Protein AF-A0A956K0P8-F1 (afdb_monomer_lite)

Secondary structure (DSSP, 8-state):
--EEEESS-SEEESSEEEES-TT-EEESSEEEETTSEEEEEEEEETT--EEEEEEEE-SSEEEEEEEEEE---TTTTTS-TT---EEEEEEEEEEEEE-SSEEEEEEEEEEEEEETTSPP-S-EEEEEEEEEEEEE-SSSEEEEEEEEEEEEE--TTS-SSSS-SS-EES---TTS-EEEEEEEEEEEEE-

Radius of gyration: 18.17 Å; chains: 1; bounding box: 58×29×51 Å

Foldseek 3Di:
DQEDEDADDQEADHQEYEYQDLNHAYHHVHYHYNPADWKWKWKAKPLRKTKIWTWDGHPFKTKIKMKIWHDDDPVVCVPPVDQFTKIKIKIWMWTWDDDDFKIKIWIWMKIAIATHPDRDPWDWIKTKIKIKMWGHPDPKIKIKIKMKIKIKTPDPPPPPRNRDPDWDWDDDDNRHITITIDMMIMIIMMD

Sequence (191 aa):
GAVNVARRARLQLGVVNVSSDPDVVAIGVVSLVRGGRTEVEASVDSNQLGAVLLRHGGRRWHSVYGVGGRGPDAATDAAMTDVPAVWMYGVGMGPTWRGRATTVDVDAMAWQVNHGAGHDGDLSLLSQLRVSAAWDLGAVGVVAGVAGNVYVSTRPDAPRDVLFRTTGDLGDDPGRARVRVWPTVFVGVRR

pLDDT: mean 75.86, std 19.06, range [38.5, 98.31]

Structure (mmCIF, N/CA/C/O backbone):
data_AF-A0A956K0P8-F1
#
_entry.id   AF-A0A956K0P8-F1
#
loop_
_atom_site.group_PDB
_atom_site.id
_atom_site.type_symbol
_atom_site.label_atom_id
_atom_site.label_alt_id
_atom_site.label_comp_id
_atom_site.label_asym_id
_atom_site.label_entity_id
_atom_site.label_seq_id
_atom_site.pdbx_PDB_ins_code
_atom_site.Cartn_x
_atom_site.Cartn_y
_atom_site.Cartn_z
_atom_site.occupancy
_atom_site.B_iso_or_equiv
_atom_site.auth_seq_id
_atom_site.auth_comp_id
_atom_site.auth_asym_id
_atom_site.auth_atom_id
_atom_site.pdbx_PDB_model_num
ATOM 1 N N . GLY A 1 1 ? -21.115 6.141 -10.702 1.00 38.50 1 GLY A N 1
ATOM 2 C CA . GLY A 1 1 ? -21.208 7.532 -11.209 1.00 38.50 1 GLY A CA 1
ATOM 3 C C . GLY A 1 1 ? -19.904 8.260 -10.938 1.00 38.50 1 GLY A C 1
ATOM 4 O O . GLY A 1 1 ? -19.171 7.811 -10.069 1.00 38.50 1 GLY A O 1
ATOM 5 N N . ALA A 1 2 ? -19.582 9.341 -11.658 1.00 43.84 2 ALA A N 1
ATOM 6 C CA . ALA A 1 2 ? -18.323 10.078 -11.450 1.00 43.84 2 ALA A CA 1
ATOM 7 C C . ALA A 1 2 ? -18.200 10.643 -10.019 1.00 43.84 2 ALA A C 1
ATOM 9 O O . ALA A 1 2 ? -17.142 10.552 -9.407 1.00 43.84 2 ALA A O 1
ATOM 10 N N . VAL A 1 3 ? -19.310 11.118 -9.451 1.00 46.97 3 VAL A N 1
ATOM 11 C CA . VAL A 1 3 ? -19.419 11.512 -8.043 1.00 46.97 3 VAL A CA 1
ATOM 12 C C . VAL A 1 3 ? -20.643 10.824 -7.446 1.00 46.97 3 VAL A C 1
ATOM 14 O O . VAL A 1 3 ? -21.726 10.882 -8.030 1.00 46.97 3 VAL A O 1
ATOM 17 N N . ASN A 1 4 ? -20.476 10.147 -6.312 1.00 43.66 4 ASN A N 1
ATOM 18 C CA . ASN A 1 4 ? -21.561 9.506 -5.578 1.00 43.66 4 ASN A CA 1
ATOM 19 C C . ASN A 1 4 ? -21.603 10.051 -4.145 1.00 43.66 4 ASN A C 1
ATOM 21 O O . ASN A 1 4 ? -20.668 9.861 -3.369 1.00 43.66 4 ASN A O 1
ATOM 25 N N . VAL A 1 5 ? -22.680 10.764 -3.810 1.00 56.06 5 VAL A N 1
ATOM 26 C CA . VAL A 1 5 ? -22.900 11.371 -2.491 1.00 56.06 5 VAL A CA 1
ATOM 27 C C . VAL A 1 5 ? -24.101 10.680 -1.861 1.00 56.06 5 VAL A C 1
ATOM 29 O O . VAL A 1 5 ? -25.216 10.814 -2.361 1.00 56.06 5 VAL A O 1
ATOM 32 N N . ALA A 1 6 ? -23.906 9.964 -0.753 1.00 48.06 6 ALA A N 1
ATOM 33 C CA . ALA A 1 6 ? -25.024 9.374 -0.016 1.00 48.06 6 ALA A CA 1
ATOM 34 C C . ALA A 1 6 ? -24.863 9.539 1.497 1.00 48.06 6 ALA A C 1
ATOM 36 O O . ALA A 1 6 ? -23.775 9.398 2.046 1.00 48.06 6 ALA A O 1
ATOM 37 N N . ARG A 1 7 ? -25.981 9.821 2.180 1.00 38.72 7 ARG A N 1
ATOM 38 C CA . ARG A 1 7 ? -26.041 9.953 3.649 1.00 38.72 7 ARG A CA 1
ATOM 39 C C . ARG A 1 7 ? -26.208 8.612 4.377 1.00 38.72 7 ARG A C 1
ATOM 41 O O . ARG A 1 7 ? -25.841 8.524 5.543 1.00 38.72 7 ARG A O 1
ATOM 48 N N . ARG A 1 8 ? -26.779 7.601 3.707 1.00 43.16 8 ARG A N 1
ATOM 49 C CA . ARG A 1 8 ? -26.932 6.204 4.156 1.00 43.16 8 ARG A CA 1
ATOM 50 C C . ARG A 1 8 ? -26.904 5.303 2.922 1.00 43.16 8 ARG A C 1
ATOM 52 O O . ARG A 1 8 ? -27.819 5.373 2.105 1.00 43.16 8 ARG A O 1
ATOM 59 N N . ALA A 1 9 ? -25.860 4.501 2.759 1.00 57.97 9 ALA A N 1
ATOM 60 C CA . ALA A 1 9 ? -25.732 3.547 1.660 1.00 57.97 9 ALA A CA 1
ATOM 61 C C . ALA A 1 9 ? -24.916 2.343 2.130 1.00 57.97 9 ALA A C 1
ATOM 63 O O . ALA A 1 9 ? -23.987 2.498 2.913 1.00 57.97 9 ALA A O 1
ATOM 64 N N . ARG A 1 10 ? -25.252 1.143 1.644 1.00 56.38 10 ARG A N 1
ATOM 65 C CA . ARG A 1 10 ? -24.483 -0.079 1.944 1.00 56.38 10 ARG A CA 1
ATOM 66 C C . ARG A 1 10 ? -23.286 -0.261 1.002 1.00 56.38 10 ARG A C 1
ATOM 68 O O . ARG A 1 10 ? -22.283 -0.837 1.402 1.00 56.38 10 ARG A O 1
ATOM 75 N N . LEU A 1 11 ? -23.388 0.256 -0.224 1.00 55.78 11 LEU A N 1
ATOM 76 C CA . LEU A 1 11 ? -22.365 0.183 -1.266 1.00 55.78 11 LEU A CA 1
ATOM 77 C C . LEU A 1 11 ? -22.378 1.477 -2.091 1.00 55.78 11 LEU A C 1
ATOM 79 O O . LEU A 1 11 ? -23.442 1.918 -2.529 1.00 55.78 11 LEU A O 1
ATOM 83 N N . GLN A 1 12 ? -21.207 2.061 -2.324 1.00 62.06 12 GLN A N 1
ATOM 84 C CA . GLN A 1 12 ? -20.996 3.159 -3.265 1.00 62.06 12 GLN A CA 1
ATOM 85 C C . GLN A 1 12 ? -19.915 2.759 -4.268 1.00 62.06 12 GLN A C 1
ATOM 87 O O . GLN A 1 12 ? -18.832 2.335 -3.877 1.00 62.06 12 GLN A O 1
ATOM 92 N N . LEU A 1 13 ? -20.221 2.908 -5.557 1.00 52.94 13 LEU A N 1
ATOM 93 C CA . LEU A 1 13 ? -19.293 2.687 -6.664 1.00 52.94 13 LEU A CA 1
ATOM 94 C C . LEU A 1 13 ? -19.182 3.982 -7.486 1.00 52.94 13 LEU A C 1
ATOM 96 O O . LEU A 1 13 ? -20.185 4.475 -8.032 1.00 52.94 13 LEU A O 1
ATOM 100 N N . GLY A 1 14 ? -17.980 4.544 -7.587 1.00 49.34 14 GLY A N 1
ATOM 101 C CA . GLY A 1 14 ? -17.753 5.817 -8.274 1.00 49.34 14 GLY A CA 1
ATOM 102 C C . GLY A 1 14 ? -16.295 6.257 -8.289 1.00 49.34 14 GLY A C 1
ATOM 103 O O . GLY A 1 14 ? -15.463 5.647 -7.636 1.00 49.34 14 GLY A O 1
ATOM 104 N N . VAL A 1 15 ? -15.965 7.308 -9.047 1.00 51.62 15 VAL A N 1
ATOM 105 C CA . VAL A 1 15 ? -14.596 7.868 -9.049 1.00 51.62 15 VAL A CA 1
ATOM 106 C C . VAL A 1 15 ? -14.347 8.618 -7.741 1.00 51.62 15 VAL A C 1
ATOM 108 O O . VAL A 1 15 ? -13.323 8.405 -7.100 1.00 51.62 15 VAL A O 1
ATOM 111 N N . VAL A 1 16 ? -15.322 9.423 -7.310 1.00 52.44 16 VAL A N 1
ATOM 112 C CA . VAL A 1 16 ? -15.336 10.082 -6.002 1.00 52.44 16 VAL A CA 1
ATOM 113 C C . VAL A 1 16 ? -16.563 9.630 -5.214 1.00 52.44 16 VAL A C 1
ATOM 115 O O . VAL A 1 16 ? -17.696 9.816 -5.662 1.00 52.44 16 VAL A O 1
ATOM 118 N N . ASN A 1 17 ? -16.347 9.064 -4.031 1.00 52.88 17 ASN A N 1
ATOM 119 C CA . ASN A 1 17 ? -17.392 8.647 -3.104 1.00 52.88 17 ASN A CA 1
ATOM 120 C C . ASN A 1 17 ? -17.343 9.517 -1.844 1.00 52.88 17 ASN A C 1
ATOM 122 O O . ASN A 1 17 ? -16.285 9.678 -1.237 1.00 52.88 17 ASN A O 1
ATOM 126 N N . VAL A 1 18 ? -18.484 10.070 -1.431 1.00 59.34 18 VAL A N 1
ATOM 127 C CA . VAL A 1 18 ? -18.611 10.826 -0.178 1.00 59.34 18 VAL A CA 1
ATOM 128 C C . VAL A 1 18 ? -19.729 10.214 0.657 1.00 59.34 18 VAL A C 1
ATOM 130 O O . VAL A 1 18 ? -20.877 10.110 0.210 1.00 59.34 18 VAL A O 1
ATOM 133 N N . SER A 1 19 ? -19.397 9.828 1.888 1.00 54.28 19 SER A N 1
ATOM 134 C CA . SER A 1 19 ? -20.345 9.228 2.825 1.00 54.28 19 SER A CA 1
ATOM 135 C C . SER A 1 19 ? -20.152 9.745 4.248 1.00 54.28 19 SER A C 1
ATOM 137 O O . SER A 1 19 ? -19.037 9.976 4.714 1.00 54.28 19 SER A O 1
ATOM 139 N N . SER A 1 20 ? -21.262 9.911 4.963 1.00 58.31 20 SER A N 1
ATOM 140 C CA . SER A 1 20 ? -21.288 10.140 6.415 1.00 58.31 20 SER A CA 1
ATOM 141 C C . SER A 1 20 ? -21.509 8.856 7.221 1.00 58.31 20 SER A C 1
ATOM 143 O O . SER A 1 20 ? -21.604 8.919 8.443 1.00 58.31 20 SER A O 1
ATOM 145 N N . ASP A 1 21 ? -21.652 7.718 6.540 1.00 65.94 21 ASP A N 1
ATOM 146 C CA . ASP A 1 21 ? -21.873 6.402 7.135 1.00 65.94 21 ASP A CA 1
ATOM 147 C C . ASP A 1 21 ? -20.540 5.632 7.206 1.00 65.94 21 ASP A C 1
ATOM 149 O O . ASP A 1 21 ? -19.986 5.309 6.151 1.00 65.94 21 ASP A O 1
ATOM 153 N N . PRO A 1 22 ? -20.007 5.341 8.407 1.00 59.84 22 PRO A N 1
ATOM 154 C CA . PRO A 1 22 ? -18.732 4.648 8.571 1.00 59.84 22 PRO A CA 1
ATOM 155 C C . PRO A 1 22 ? -18.782 3.157 8.202 1.00 59.84 22 PRO A C 1
ATOM 157 O O . PRO A 1 22 ? -17.721 2.543 8.077 1.00 59.84 22 PRO A O 1
ATOM 160 N N . ASP A 1 23 ? -19.970 2.571 8.020 1.00 67.44 23 ASP A N 1
ATOM 161 C CA . ASP A 1 23 ? -20.148 1.168 7.622 1.00 67.44 23 ASP A CA 1
ATOM 162 C C . ASP A 1 23 ? -20.354 0.992 6.103 1.00 67.44 23 ASP A C 1
ATOM 164 O O . ASP A 1 23 ? -20.532 -0.135 5.631 1.00 67.44 23 ASP A O 1
ATOM 168 N N . VAL A 1 24 ? -20.301 2.076 5.314 1.00 62.28 24 VAL A N 1
ATOM 169 C CA . VAL A 1 24 ? -20.400 1.997 3.849 1.00 62.28 24 VAL A CA 1
ATOM 170 C C . VAL A 1 24 ? -19.191 1.277 3.246 1.00 62.28 24 VAL A C 1
ATOM 172 O O . VAL A 1 24 ? -18.042 1.519 3.621 1.00 62.28 24 VAL A O 1
ATOM 175 N N . VAL A 1 25 ? -19.438 0.449 2.231 1.00 64.50 25 VAL A N 1
ATOM 176 C CA . VAL A 1 25 ? -18.388 -0.011 1.317 1.00 64.50 25 VAL A CA 1
ATOM 177 C C . VAL A 1 25 ? -18.277 1.010 0.185 1.00 64.50 25 VAL A C 1
ATOM 179 O O . VAL A 1 25 ? -19.104 1.021 -0.726 1.00 64.50 25 VAL A O 1
ATOM 182 N N . ALA A 1 26 ? -17.300 1.913 0.269 1.00 57.88 26 ALA A N 1
ATOM 183 C CA . ALA A 1 26 ? -17.025 2.903 -0.771 1.00 57.88 26 ALA A CA 1
ATOM 184 C C . ALA A 1 26 ? -15.879 2.417 -1.669 1.00 57.88 26 ALA A C 1
ATOM 186 O O . ALA A 1 26 ? -14.737 2.308 -1.231 1.00 57.88 26 ALA A O 1
ATOM 187 N N . ILE A 1 27 ? -16.201 2.112 -2.924 1.00 56.16 27 ILE A N 1
ATOM 188 C CA . ILE A 1 27 ? -15.282 1.595 -3.939 1.00 56.16 27 ILE A CA 1
ATOM 189 C C . ILE A 1 27 ? -15.066 2.695 -4.977 1.00 56.16 27 ILE A C 1
ATOM 191 O O . ILE A 1 27 ? -15.968 3.009 -5.762 1.00 56.16 27 ILE A O 1
ATOM 195 N N . GLY A 1 28 ? -13.896 3.334 -4.943 1.00 45.19 28 GLY A N 1
ATOM 196 C CA . GLY A 1 28 ? -13.567 4.447 -5.830 1.00 45.19 28 GLY A CA 1
ATOM 197 C C . GLY A 1 28 ? -12.140 4.954 -5.706 1.00 45.19 28 GLY A C 1
ATOM 198 O O . GLY A 1 28 ? -11.420 4.553 -4.792 1.00 45.19 28 GLY A O 1
ATOM 199 N N . VAL A 1 29 ? -11.758 5.843 -6.630 1.00 53.81 29 VAL A N 1
ATOM 200 C CA . VAL A 1 29 ? -10.423 6.465 -6.673 1.00 53.81 29 VAL A CA 1
ATOM 201 C C . VAL A 1 29 ? -10.227 7.380 -5.474 1.00 53.81 29 VAL A C 1
ATOM 203 O O . VAL A 1 29 ? -9.155 7.372 -4.899 1.00 53.81 29 VAL A O 1
ATOM 206 N N . VAL A 1 30 ? -11.255 8.135 -5.074 1.00 56.94 30 VAL A N 1
ATOM 207 C CA . VAL A 1 30 ? -11.244 8.948 -3.853 1.00 56.94 30 VAL A CA 1
ATOM 208 C C . VAL A 1 30 ? -12.492 8.660 -3.032 1.00 56.94 30 VAL A C 1
ATOM 210 O O . VAL A 1 30 ? -13.602 8.910 -3.491 1.00 56.94 30 VAL A O 1
ATOM 213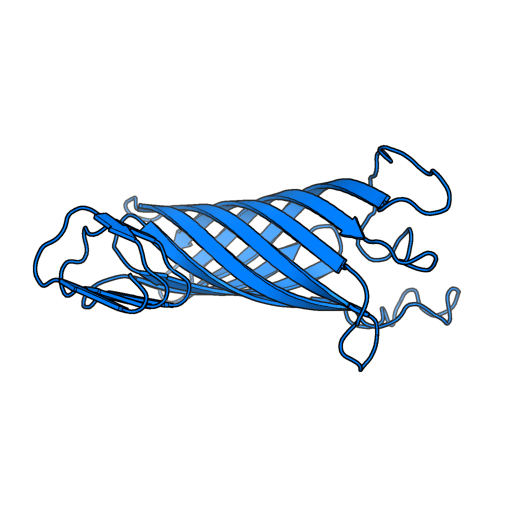 N N . SER A 1 31 ? -12.331 8.167 -1.805 1.00 55.22 31 SER A N 1
ATOM 214 C CA . SER 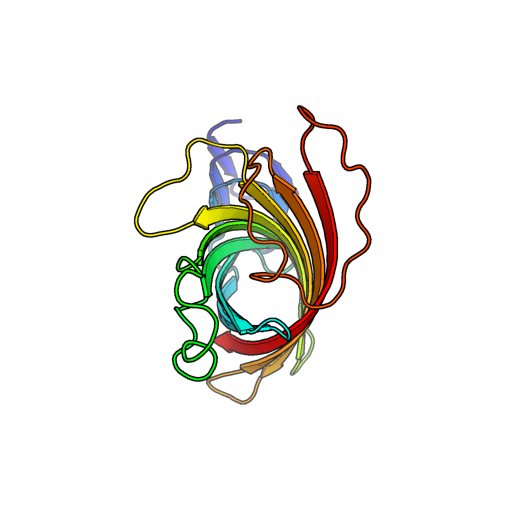A 1 31 ? -13.450 7.881 -0.896 1.00 55.22 31 SER A CA 1
ATOM 215 C C . SER A 1 31 ? -13.295 8.655 0.412 1.00 55.22 31 SER A C 1
ATOM 217 O O . SER A 1 31 ? -12.392 8.368 1.188 1.00 55.22 31 SER A O 1
ATOM 219 N N . LEU A 1 32 ? -14.176 9.627 0.663 1.00 58.50 32 LEU A N 1
ATOM 220 C CA . LEU A 1 32 ? -14.216 10.446 1.880 1.00 58.50 32 LEU A CA 1
ATOM 221 C C . LEU A 1 32 ? -15.344 9.951 2.791 1.00 58.50 32 LEU A C 1
ATOM 223 O O . LEU A 1 32 ? -16.524 10.200 2.523 1.00 58.50 32 LEU A O 1
ATOM 227 N N . VAL A 1 33 ? -14.984 9.257 3.873 1.00 60.59 33 VAL A N 1
ATOM 228 C CA . VAL A 1 33 ? -15.948 8.687 4.828 1.00 60.59 33 VAL A CA 1
ATOM 229 C C . VAL A 1 33 ? -15.804 9.361 6.194 1.00 60.59 33 VAL A C 1
ATOM 231 O O . VAL A 1 33 ? -14.803 9.198 6.893 1.00 60.59 33 VAL A O 1
ATOM 234 N N . ARG A 1 34 ? -16.812 10.144 6.594 1.00 57.53 34 ARG A N 1
ATOM 235 C CA . ARG A 1 34 ? -16.804 10.891 7.864 1.00 57.53 34 ARG A CA 1
ATOM 236 C C . ARG A 1 34 ? -17.022 9.933 9.045 1.00 57.53 34 ARG A C 1
ATOM 238 O O . ARG A 1 34 ? -17.982 9.173 9.039 1.00 57.53 34 ARG A O 1
ATOM 245 N N . GLY A 1 35 ? -16.149 9.980 10.057 1.00 63.81 35 GLY A N 1
ATOM 246 C CA . GLY A 1 35 ? -16.165 9.032 11.189 1.00 63.81 35 GLY A CA 1
ATOM 247 C C . GLY A 1 35 ? -15.544 7.663 10.875 1.00 63.81 35 GLY A C 1
ATOM 248 O O . GLY A 1 35 ? -15.718 6.716 11.642 1.00 63.81 35 GLY A O 1
ATOM 249 N N . GLY A 1 36 ? -14.859 7.560 9.735 1.00 72.06 36 GLY A N 1
ATOM 250 C CA . GLY A 1 36 ? -14.125 6.379 9.308 1.00 72.06 36 GLY A CA 1
ATOM 251 C C . GLY A 1 36 ? -12.696 6.299 9.859 1.00 72.06 36 GLY A C 1
ATOM 252 O O . GLY A 1 36 ? -12.347 6.929 10.856 1.00 72.06 36 GLY A O 1
ATOM 253 N N . ARG A 1 37 ? -11.868 5.500 9.190 1.00 83.94 37 ARG A N 1
ATOM 254 C CA . ARG A 1 37 ? -10.449 5.277 9.479 1.00 83.94 37 ARG A CA 1
ATOM 255 C C . ARG A 1 37 ? -9.590 6.191 8.606 1.00 83.94 37 ARG A C 1
ATOM 257 O O . ARG A 1 37 ? -9.844 6.316 7.409 1.00 83.94 37 ARG A O 1
ATOM 264 N N . THR A 1 38 ? -8.545 6.756 9.200 1.00 91.94 38 THR A N 1
ATOM 265 C CA . THR A 1 38 ? -7.408 7.350 8.489 1.00 91.94 38 THR A CA 1
ATOM 266 C C . THR A 1 38 ? -6.150 6.854 9.174 1.00 91.94 38 THR A C 1
ATOM 268 O O . THR A 1 38 ? -5.967 7.152 10.349 1.00 91.94 38 THR A O 1
ATOM 271 N N . GLU A 1 39 ? -5.326 6.089 8.468 1.00 93.00 39 GLU A N 1
ATOM 272 C CA . GLU A 1 39 ? -4.070 5.557 9.000 1.00 93.00 39 GLU A CA 1
ATOM 273 C C . GLU A 1 39 ? -2.946 5.737 7.978 1.00 93.00 39 GLU A C 1
ATOM 275 O O . GLU A 1 39 ? -3.165 5.604 6.773 1.00 93.00 39 GLU A O 1
ATOM 280 N N . VAL A 1 40 ? -1.743 6.031 8.460 1.00 96.38 40 VAL A N 1
ATOM 281 C CA . VAL A 1 40 ? -0.517 6.115 7.664 1.00 96.38 40 VAL A CA 1
ATOM 282 C C . VAL A 1 40 ? 0.404 4.971 8.063 1.00 96.38 40 VAL A C 1
ATOM 284 O O . VAL A 1 40 ? 0.700 4.808 9.241 1.00 96.38 40 VAL A O 1
ATOM 287 N N . GLU A 1 41 ? 0.874 4.193 7.093 1.00 97.12 41 GLU A N 1
ATOM 288 C CA . GLU A 1 41 ? 1.851 3.116 7.271 1.00 97.12 41 GLU A CA 1
ATOM 289 C C . GLU A 1 41 ? 3.139 3.454 6.524 1.00 97.12 41 GLU A C 1
ATOM 291 O O . GLU A 1 41 ? 3.089 3.883 5.377 1.00 97.12 41 GLU A O 1
ATOM 296 N N . ALA A 1 42 ? 4.288 3.220 7.149 1.00 97.19 42 ALA A N 1
ATOM 297 C CA . ALA A 1 42 ? 5.581 3.187 6.480 1.00 97.19 42 ALA A CA 1
ATOM 298 C C . ALA A 1 42 ? 6.167 1.782 6.632 1.00 97.19 42 ALA A C 1
ATOM 300 O O . ALA A 1 42 ? 6.286 1.285 7.753 1.00 97.19 42 ALA A O 1
ATOM 301 N N . SER A 1 43 ? 6.517 1.139 5.521 1.00 96.19 43 SER A N 1
ATOM 302 C CA . SER A 1 43 ? 6.971 -0.254 5.486 1.00 96.19 43 SER A CA 1
ATOM 303 C C . SER A 1 43 ? 8.167 -0.443 4.563 1.00 96.19 43 SER A C 1
ATOM 305 O O . SER A 1 43 ? 8.298 0.274 3.573 1.00 96.19 43 SER A O 1
ATOM 307 N N . VAL A 1 44 ? 8.982 -1.453 4.850 1.00 94.50 44 VAL A N 1
ATOM 308 C CA . VAL A 1 44 ? 10.025 -1.964 3.955 1.00 94.50 44 VAL A CA 1
ATOM 309 C C . VAL A 1 44 ? 9.833 -3.465 3.765 1.00 94.50 44 VAL A C 1
ATOM 311 O O . VAL A 1 44 ? 9.479 -4.173 4.714 1.00 94.50 44 VAL A O 1
ATOM 314 N N . ASP A 1 45 ? 10.029 -3.947 2.541 1.00 90.75 45 ASP A N 1
ATOM 315 C CA . ASP A 1 45 ? 9.900 -5.365 2.211 1.00 90.75 45 ASP A CA 1
ATOM 316 C C . ASP A 1 45 ? 11.248 -6.103 2.105 1.00 90.75 45 ASP A C 1
ATOM 318 O O . ASP A 1 45 ? 12.330 -5.518 2.192 1.00 90.75 45 ASP A O 1
ATOM 322 N N . SER A 1 46 ? 11.182 -7.422 1.917 1.00 88.50 46 SER A N 1
ATOM 323 C CA . SER A 1 46 ? 12.341 -8.307 1.748 1.00 88.50 46 SER A CA 1
ATOM 324 C C . SER A 1 46 ? 13.222 -7.984 0.538 1.00 88.50 46 SER A C 1
ATOM 326 O O . SER A 1 46 ? 14.362 -8.444 0.485 1.00 88.50 46 SER A O 1
ATOM 328 N N . ASN A 1 47 ? 12.718 -7.200 -0.415 1.00 82.81 47 ASN A N 1
ATOM 329 C CA . ASN A 1 47 ? 13.446 -6.733 -1.593 1.00 82.81 47 ASN A CA 1
ATOM 330 C C . ASN A 1 47 ? 13.937 -5.288 -1.412 1.00 82.81 47 ASN A C 1
ATOM 332 O O . ASN A 1 47 ? 14.355 -4.654 -2.379 1.00 82.81 47 ASN A O 1
ATOM 336 N N . GLN A 1 48 ? 13.917 -4.783 -0.171 1.00 85.12 48 GLN A N 1
ATOM 337 C CA . GLN A 1 48 ? 14.312 -3.425 0.206 1.00 85.12 48 GLN A CA 1
ATOM 338 C C . GLN A 1 48 ? 13.455 -2.337 -0.451 1.00 85.12 48 GLN A C 1
ATOM 340 O O . GLN A 1 48 ? 13.886 -1.192 -0.587 1.00 85.12 48 GLN A O 1
ATOM 345 N N . LEU A 1 49 ? 12.231 -2.675 -0.850 1.00 86.44 49 LEU A N 1
ATOM 346 C CA . LEU A 1 49 ? 11.289 -1.713 -1.386 1.00 86.44 49 LEU A CA 1
ATOM 347 C C . LEU A 1 49 ? 10.609 -0.990 -0.223 1.00 86.44 49 LEU A C 1
ATOM 349 O O . LEU A 1 49 ? 9.895 -1.601 0.576 1.00 86.44 49 LEU A O 1
ATOM 353 N N . GLY A 1 50 ? 10.852 0.314 -0.110 1.00 91.75 50 GLY A N 1
ATOM 354 C CA . GLY A 1 50 ? 10.187 1.171 0.864 1.00 91.75 50 GLY A CA 1
ATOM 355 C C . GLY A 1 50 ? 8.843 1.657 0.329 1.00 91.75 50 GLY A C 1
ATOM 356 O O . GLY A 1 50 ? 8.730 2.009 -0.845 1.00 91.75 50 GLY A O 1
ATOM 357 N N . ALA A 1 51 ? 7.824 1.719 1.181 1.00 94.56 51 ALA A N 1
ATOM 358 C CA . ALA A 1 51 ? 6.520 2.274 0.834 1.00 94.56 51 ALA A CA 1
ATOM 359 C C . ALA A 1 51 ? 5.912 3.055 2.001 1.00 94.56 51 ALA A C 1
ATOM 361 O O . ALA A 1 51 ? 6.021 2.652 3.158 1.00 94.56 51 ALA A O 1
ATOM 362 N N . VAL A 1 52 ? 5.228 4.146 1.669 1.00 97.00 52 VAL A N 1
ATOM 363 C CA . VAL A 1 52 ? 4.354 4.906 2.558 1.00 97.00 52 VAL A CA 1
ATOM 364 C C . VAL A 1 52 ? 2.935 4.799 2.023 1.00 97.00 52 VAL A C 1
ATOM 366 O O . VAL A 1 52 ? 2.673 5.154 0.873 1.00 97.00 52 VAL A O 1
ATOM 369 N N . LEU A 1 53 ? 2.022 4.306 2.854 1.00 96.94 53 LEU A N 1
ATOM 370 C CA . LEU A 1 53 ? 0.623 4.091 2.519 1.00 96.94 53 LEU A CA 1
ATOM 371 C C . LEU A 1 53 ? -0.277 4.966 3.381 1.00 96.94 53 LEU A C 1
ATOM 373 O O . LEU A 1 53 ? -0.141 4.999 4.598 1.00 96.94 53 LEU A O 1
ATOM 377 N N . LEU A 1 54 ? -1.252 5.607 2.754 1.00 96.31 54 LEU A N 1
ATOM 378 C CA . LEU A 1 54 ? -2.383 6.247 3.404 1.00 96.31 54 LEU A CA 1
ATOM 379 C C . LEU A 1 54 ? -3.617 5.368 3.201 1.00 96.31 54 LEU A C 1
ATOM 381 O O . LEU A 1 54 ? -4.076 5.197 2.073 1.00 96.31 54 LEU A O 1
ATOM 385 N N . ARG A 1 55 ? -4.182 4.846 4.288 1.00 94.44 55 ARG A N 1
ATOM 386 C CA . ARG A 1 55 ? -5.470 4.145 4.287 1.00 94.44 55 ARG A CA 1
ATOM 387 C C . ARG A 1 55 ? -6.556 5.087 4.760 1.00 94.44 55 ARG A C 1
ATOM 389 O O . ARG A 1 55 ? -6.469 5.623 5.862 1.00 94.44 55 ARG A O 1
ATOM 396 N N . HIS A 1 56 ? -7.586 5.273 3.946 1.00 90.31 56 HIS A N 1
ATOM 397 C CA . HIS A 1 56 ? -8.710 6.137 4.283 1.00 90.31 56 HIS A CA 1
ATOM 398 C C . HIS A 1 56 ? -10.038 5.523 3.835 1.00 90.31 56 HIS A C 1
ATOM 400 O O . HIS A 1 56 ? -10.165 5.069 2.698 1.00 90.31 56 HIS A O 1
ATOM 406 N N . GLY A 1 57 ? -11.036 5.491 4.718 1.00 87.31 57 GLY A N 1
ATOM 407 C CA . GLY A 1 57 ? -12.359 4.959 4.385 1.00 87.31 57 GLY A CA 1
ATOM 408 C C . GLY A 1 57 ? -13.181 4.541 5.598 1.00 87.31 57 GLY A C 1
ATOM 409 O O . GLY A 1 57 ? -13.008 5.077 6.687 1.00 87.31 57 GLY A O 1
ATOM 410 N N . GLY A 1 58 ? -14.109 3.608 5.405 1.00 79.62 58 GLY A N 1
ATOM 411 C CA . GLY A 1 58 ? -14.988 3.097 6.456 1.00 79.62 58 GLY A CA 1
ATOM 412 C C . GLY A 1 58 ? -14.287 2.165 7.454 1.00 79.62 58 GLY A C 1
ATOM 413 O O . GLY A 1 58 ? -13.089 1.900 7.383 1.00 79.62 58 GLY A O 1
ATOM 414 N N . ARG A 1 59 ? -15.054 1.631 8.409 1.00 85.81 59 ARG A N 1
ATOM 415 C CA . ARG A 1 59 ? -14.550 0.750 9.484 1.00 85.81 59 ARG A CA 1
ATOM 416 C C . ARG A 1 59 ? -14.210 -0.667 9.035 1.00 85.81 59 ARG A C 1
ATOM 418 O O . ARG A 1 59 ? -13.556 -1.377 9.789 1.00 85.81 59 ARG A O 1
ATOM 425 N N . ARG A 1 60 ? -14.729 -1.094 7.882 1.00 87.81 60 ARG A N 1
ATOM 426 C CA . ARG A 1 60 ? -14.577 -2.456 7.337 1.00 87.81 60 ARG A CA 1
ATOM 427 C C . ARG A 1 60 ? -13.928 -2.487 5.961 1.00 87.81 60 ARG A C 1
ATOM 429 O O . ARG A 1 60 ? -13.529 -3.559 5.535 1.00 87.81 60 ARG A O 1
ATOM 436 N N . TRP A 1 61 ? -13.875 -1.348 5.277 1.00 89.44 61 TRP A N 1
ATOM 437 C CA . TRP A 1 61 ? -13.353 -1.198 3.923 1.00 89.44 61 TRP A CA 1
ATOM 438 C C . TRP A 1 61 ? -12.702 0.169 3.778 1.00 89.44 61 TRP A C 1
ATOM 440 O O . TRP A 1 61 ? -13.265 1.171 4.225 1.00 89.44 61 TRP A O 1
ATOM 450 N N . HIS A 1 62 ? -11.557 0.218 3.112 1.00 91.88 62 HIS A N 1
ATOM 451 C CA . HIS A 1 62 ? -10.805 1.448 2.895 1.00 91.88 62 HIS A CA 1
ATOM 452 C C . HIS A 1 62 ? -10.213 1.503 1.489 1.00 91.88 62 HIS A C 1
ATOM 454 O O . HIS A 1 62 ? -9.981 0.479 0.846 1.00 91.88 62 HIS A O 1
ATOM 460 N N . SER A 1 63 ? -9.952 2.725 1.036 1.00 92.12 63 SER A N 1
ATOM 461 C CA . SER A 1 63 ? -9.054 3.003 -0.079 1.00 92.12 63 SER A CA 1
ATOM 462 C C . SER A 1 63 ? -7.632 3.146 0.459 1.00 92.12 63 SER A C 1
ATOM 464 O O . SER A 1 63 ? -7.424 3.612 1.583 1.00 92.12 63 SER A O 1
ATOM 466 N N . VAL A 1 64 ? -6.656 2.759 -0.349 1.00 94.50 64 VAL A N 1
ATOM 467 C CA . VAL A 1 64 ? -5.228 2.871 -0.059 1.00 94.50 64 VAL A CA 1
ATOM 468 C C . VAL A 1 64 ? -4.593 3.739 -1.134 1.00 94.50 64 VAL A C 1
ATOM 470 O O . VAL A 1 64 ? -4.842 3.542 -2.321 1.00 94.50 64 VAL A O 1
ATOM 473 N N . TYR A 1 65 ? -3.754 4.676 -0.723 1.00 94.88 65 TYR A N 1
ATOM 474 C CA . TYR A 1 65 ? -2.905 5.469 -1.605 1.00 94.88 65 TYR A CA 1
ATOM 475 C C . TYR A 1 65 ? -1.476 5.232 -1.183 1.00 94.88 65 TYR A C 1
ATOM 477 O O . TYR A 1 65 ? -1.185 5.247 0.010 1.00 94.88 65 TYR A O 1
ATOM 485 N N . GLY A 1 66 ? -0.593 5.003 -2.138 1.00 94.31 66 GLY A N 1
ATOM 486 C CA . GLY A 1 66 ? 0.776 4.645 -1.842 1.00 94.31 66 GLY A CA 1
ATOM 487 C C . GLY A 1 66 ? 1.762 5.448 -2.658 1.00 94.31 66 GLY A C 1
ATOM 488 O O . GLY A 1 66 ? 1.534 5.715 -3.836 1.00 94.31 66 GLY A O 1
ATOM 489 N N . VAL A 1 67 ? 2.887 5.765 -2.036 1.00 95.06 67 VAL A N 1
ATOM 490 C CA . VAL A 1 67 ? 4.130 6.107 -2.725 1.00 95.06 67 VAL A CA 1
ATOM 491 C C . VAL A 1 67 ? 5.228 5.209 -2.189 1.00 95.06 67 VAL A C 1
ATOM 493 O O . VAL A 1 67 ? 5.188 4.785 -1.036 1.00 95.06 67 VAL A O 1
ATOM 496 N N . GLY A 1 68 ? 6.210 4.892 -3.008 1.00 91.56 68 GLY A N 1
ATOM 497 C CA . GLY A 1 68 ? 7.318 4.066 -2.574 1.00 91.56 68 GLY A CA 1
ATOM 498 C C . GLY A 1 68 ? 8.430 4.047 -3.591 1.00 91.56 68 GLY A C 1
ATOM 499 O O . GLY A 1 68 ? 8.395 4.759 -4.592 1.00 91.56 68 GLY A O 1
ATOM 500 N N . GLY A 1 69 ? 9.431 3.233 -3.322 1.00 88.19 69 GLY A N 1
ATOM 501 C CA . GLY A 1 69 ? 10.598 3.155 -4.167 1.00 88.19 69 GLY A CA 1
ATOM 502 C C . GLY A 1 69 ? 11.777 2.519 -3.467 1.00 88.19 69 GLY A C 1
ATOM 503 O O . GLY A 1 69 ? 11.707 2.093 -2.312 1.00 88.19 69 GLY A O 1
ATOM 504 N N . ARG A 1 70 ? 12.875 2.481 -4.204 1.00 81.94 70 ARG A N 1
ATOM 505 C CA . ARG A 1 70 ? 14.177 2.038 -3.735 1.00 81.94 70 ARG A CA 1
ATOM 506 C C . ARG A 1 70 ? 15.199 3.074 -4.181 1.00 81.94 70 ARG A C 1
ATOM 508 O O . ARG A 1 70 ? 15.234 3.447 -5.355 1.00 81.94 70 ARG A O 1
ATOM 515 N N . GLY A 1 71 ? 16.001 3.554 -3.235 1.00 64.69 71 GLY A N 1
ATOM 516 C CA . GLY A 1 71 ? 17.150 4.398 -3.552 1.00 64.69 71 GLY A CA 1
ATOM 517 C C . GLY A 1 71 ? 18.265 3.595 -4.237 1.00 64.69 71 GLY A C 1
ATOM 518 O O . GLY A 1 71 ? 18.257 2.362 -4.163 1.00 64.69 71 GLY A O 1
ATOM 519 N N . PRO A 1 72 ? 19.226 4.269 -4.890 1.00 56.91 72 PRO A N 1
ATOM 520 C CA . PRO A 1 72 ? 20.468 3.627 -5.304 1.00 56.91 72 PRO A CA 1
ATOM 521 C C . PRO A 1 72 ? 21.174 3.066 -4.062 1.00 56.91 72 PRO A C 1
ATOM 523 O O . PRO A 1 72 ? 21.226 3.697 -3.004 1.00 56.91 72 PRO A O 1
ATOM 526 N N . ASP A 1 73 ? 21.629 1.827 -4.165 1.00 55.25 73 ASP A N 1
ATOM 527 C CA . ASP A 1 73 ? 22.086 1.031 -3.034 1.00 55.25 73 ASP A CA 1
ATOM 528 C C . ASP A 1 73 ? 23.572 1.310 -2.787 1.00 55.25 73 ASP A C 1
ATOM 530 O O . ASP A 1 73 ? 24.435 0.685 -3.397 1.00 55.25 73 ASP A O 1
ATOM 534 N N . ALA A 1 74 ? 23.886 2.257 -1.897 1.00 43.88 74 ALA A N 1
ATOM 535 C CA . ALA A 1 74 ? 25.258 2.740 -1.683 1.00 43.88 74 ALA A CA 1
ATOM 536 C C . ALA A 1 74 ? 26.275 1.647 -1.272 1.00 43.88 74 ALA A C 1
ATOM 538 O O . ALA A 1 74 ? 27.480 1.860 -1.382 1.00 43.88 74 ALA A O 1
ATOM 539 N N . ALA A 1 75 ? 25.815 0.483 -0.791 1.00 45.69 75 ALA A N 1
ATOM 540 C CA . ALA A 1 75 ? 26.669 -0.627 -0.357 1.00 45.69 75 ALA A CA 1
ATOM 541 C C . ALA A 1 75 ? 26.913 -1.698 -1.442 1.00 45.69 75 ALA A C 1
ATOM 543 O O . ALA A 1 75 ? 27.875 -2.459 -1.336 1.00 45.69 75 ALA A O 1
ATOM 544 N N . THR A 1 76 ? 26.079 -1.750 -2.485 1.00 45.62 76 THR A N 1
ATOM 545 C CA . THR A 1 76 ? 26.180 -2.730 -3.588 1.00 45.62 76 THR A CA 1
ATOM 546 C C . THR A 1 76 ? 26.720 -2.085 -4.880 1.00 45.62 76 THR A C 1
ATOM 548 O O . THR A 1 76 ? 27.041 -2.778 -5.845 1.00 45.62 76 THR A O 1
ATOM 551 N N . ASP A 1 77 ? 26.892 -0.757 -4.871 1.00 44.00 77 ASP A N 1
ATOM 552 C CA . ASP A 1 77 ? 27.261 0.089 -6.018 1.00 44.00 77 ASP A CA 1
ATOM 553 C C . ASP A 1 77 ? 28.736 0.009 -6.449 1.00 44.00 77 ASP A C 1
ATOM 555 O O . ASP A 1 77 ? 29.112 0.539 -7.491 1.00 44.00 77 ASP A O 1
ATOM 559 N N . ALA A 1 78 ? 29.603 -0.679 -5.698 1.00 42.50 78 ALA A N 1
ATOM 560 C CA . ALA A 1 78 ? 31.004 -0.837 -6.104 1.00 42.50 78 ALA A CA 1
ATOM 561 C C . ALA A 1 78 ? 31.188 -1.794 -7.305 1.00 42.50 78 ALA A C 1
ATOM 563 O O . ALA A 1 78 ? 32.282 -1.857 -7.862 1.00 42.50 78 ALA A O 1
ATOM 564 N N . ALA A 1 79 ? 30.143 -2.537 -7.704 1.00 46.53 79 ALA A N 1
ATOM 565 C CA . ALA A 1 79 ? 30.208 -3.516 -8.795 1.00 46.53 79 ALA A CA 1
ATOM 566 C C . ALA A 1 79 ? 29.110 -3.377 -9.874 1.00 46.53 79 ALA A C 1
ATOM 568 O O . ALA A 1 79 ? 29.197 -4.061 -10.892 1.00 46.53 79 ALA A O 1
ATOM 569 N N . MET A 1 80 ? 28.095 -2.517 -9.695 1.00 45.81 80 MET A N 1
ATOM 570 C CA . MET A 1 80 ? 26.979 -2.342 -10.644 1.00 45.81 80 MET A CA 1
ATOM 571 C C . MET A 1 80 ? 26.601 -0.861 -10.795 1.00 45.81 80 MET A C 1
ATOM 573 O O . MET A 1 80 ? 25.590 -0.414 -10.273 1.00 45.81 80 MET A O 1
ATOM 577 N N . THR A 1 81 ? 27.404 -0.107 -11.541 1.00 45.22 81 THR A N 1
ATOM 578 C CA . THR A 1 81 ? 27.328 1.355 -11.740 1.00 45.22 81 THR A CA 1
ATOM 579 C C . THR A 1 81 ? 26.093 1.898 -12.483 1.00 45.22 81 THR A C 1
ATOM 581 O O . THR A 1 81 ? 26.134 3.032 -12.948 1.00 45.22 81 THR A O 1
ATOM 584 N N . ASP A 1 82 ? 25.000 1.142 -12.623 1.00 53.25 82 ASP A N 1
ATOM 585 C CA . ASP A 1 82 ? 23.906 1.527 -13.533 1.00 53.25 82 ASP A CA 1
ATOM 586 C C . ASP A 1 82 ? 22.504 1.074 -13.082 1.00 53.25 82 ASP A C 1
ATOM 588 O O . ASP A 1 82 ? 21.618 0.840 -13.903 1.00 53.25 82 ASP A O 1
ATOM 592 N N . VAL A 1 83 ? 22.267 0.914 -11.773 1.00 54.88 83 VAL A N 1
ATOM 593 C CA . VAL A 1 83 ? 20.918 0.605 -11.266 1.00 54.88 83 VAL A CA 1
ATOM 594 C C . VAL A 1 83 ? 20.125 1.906 -11.076 1.00 54.88 83 VAL A C 1
ATOM 596 O O . VAL A 1 83 ? 20.377 2.632 -10.110 1.00 54.88 83 VAL A O 1
ATOM 599 N N . PRO A 1 84 ? 19.144 2.229 -11.944 1.00 62.84 84 PRO A N 1
ATOM 600 C CA . PRO A 1 84 ? 18.371 3.453 -11.798 1.00 62.84 84 PRO A CA 1
ATOM 601 C C . PRO A 1 84 ? 17.528 3.405 -10.519 1.00 62.84 84 PRO A C 1
ATOM 603 O O . PRO A 1 84 ? 16.960 2.369 -10.166 1.00 62.84 84 PRO A O 1
ATOM 606 N N . ALA A 1 85 ? 17.412 4.550 -9.842 1.00 73.12 85 ALA A N 1
ATOM 607 C CA . ALA A 1 85 ? 16.467 4.717 -8.743 1.00 73.12 85 ALA A CA 1
ATOM 608 C C . ALA A 1 85 ? 15.054 4.344 -9.214 1.00 73.12 85 ALA A C 1
ATOM 610 O O . ALA A 1 85 ? 14.639 4.742 -10.303 1.00 73.12 85 ALA A O 1
ATOM 611 N N . VAL A 1 86 ? 14.313 3.594 -8.400 1.00 81.31 86 VAL A N 1
ATOM 612 C CA . VAL A 1 86 ? 12.931 3.218 -8.714 1.00 81.31 86 VAL A CA 1
ATOM 613 C C . VAL A 1 86 ? 12.008 3.974 -7.786 1.00 81.31 86 VAL A C 1
ATOM 615 O O . VAL A 1 86 ? 12.194 3.949 -6.569 1.00 81.31 86 VAL A O 1
ATOM 618 N N . TRP A 1 87 ? 10.989 4.612 -8.348 1.00 86.56 87 TRP A N 1
ATOM 619 C CA . TRP A 1 87 ? 9.916 5.226 -7.580 1.00 86.56 87 TRP A CA 1
ATOM 620 C C . TRP A 1 87 ? 8.566 4.800 -8.137 1.00 86.56 87 TRP A C 1
ATOM 622 O O . TRP A 1 87 ? 8.396 4.549 -9.328 1.00 86.56 87 TRP A O 1
ATOM 632 N N . MET A 1 88 ? 7.583 4.691 -7.260 1.00 89.44 88 MET A N 1
ATOM 633 C CA . MET A 1 88 ? 6.257 4.221 -7.613 1.00 89.44 88 MET A CA 1
ATOM 634 C C . MET A 1 88 ? 5.194 4.968 -6.837 1.00 89.44 88 MET A C 1
ATOM 636 O O . MET A 1 88 ? 5.400 5.404 -5.704 1.00 89.44 88 MET A O 1
ATOM 640 N N . TYR A 1 89 ? 4.032 5.077 -7.457 1.00 91.31 89 TYR A N 1
ATOM 641 C CA . TYR A 1 89 ? 2.820 5.552 -6.818 1.00 91.31 89 TYR A CA 1
ATOM 642 C C . TYR A 1 89 ? 1.675 4.636 -7.204 1.00 91.31 89 TYR A C 1
ATOM 644 O O . TYR A 1 89 ? 1.657 4.058 -8.291 1.00 91.31 89 TYR A O 1
ATOM 652 N N . GLY A 1 90 ? 0.729 4.470 -6.296 1.00 91.44 90 GLY A N 1
ATOM 653 C CA . GLY A 1 90 ? -0.307 3.478 -6.471 1.00 91.44 90 GLY A CA 1
ATOM 654 C C . GLY A 1 90 ? -1.571 3.800 -5.716 1.00 91.44 90 GLY A C 1
ATOM 655 O O . GLY A 1 90 ? -1.601 4.614 -4.790 1.00 91.44 90 GLY A O 1
ATOM 656 N N . VAL A 1 91 ? -2.623 3.120 -6.137 1.00 93.31 91 VAL A N 1
ATOM 657 C CA . VAL A 1 91 ? -3.929 3.148 -5.497 1.00 93.31 91 VAL A CA 1
ATOM 658 C C . VAL A 1 91 ? -4.397 1.724 -5.281 1.00 93.31 91 VAL A C 1
ATOM 660 O O . VAL A 1 91 ? -4.044 0.807 -6.023 1.00 93.31 91 VAL A O 1
ATOM 663 N N . GLY A 1 92 ? -5.211 1.537 -4.262 1.00 92.62 92 GLY A N 1
ATOM 664 C CA . GLY A 1 92 ? -5.759 0.242 -3.945 1.00 92.62 92 GLY A CA 1
ATOM 665 C C . GLY A 1 92 ? -6.919 0.337 -2.990 1.00 92.62 92 GLY A C 1
ATOM 666 O O . GLY A 1 92 ? -7.427 1.416 -2.675 1.00 92.62 92 GLY A O 1
ATOM 667 N N . MET A 1 93 ? -7.356 -0.825 -2.544 1.00 94.06 93 MET A N 1
ATOM 668 C CA . MET A 1 93 ? -8.467 -0.947 -1.624 1.00 94.06 93 MET A CA 1
ATOM 669 C C . MET A 1 93 ? -8.452 -2.299 -0.935 1.00 94.06 93 MET A C 1
ATOM 671 O O . MET A 1 93 ? -7.904 -3.273 -1.458 1.00 94.06 93 MET A O 1
ATOM 675 N N . GLY A 1 94 ? -9.103 -2.361 0.218 1.00 93.50 94 GLY A N 1
ATOM 676 C CA . GLY A 1 94 ? -9.086 -3.569 1.014 1.00 93.50 94 GLY A CA 1
ATOM 677 C C . GLY A 1 94 ? -10.138 -3.604 2.108 1.00 93.50 94 GLY A C 1
ATOM 678 O O . GLY A 1 94 ? -10.550 -2.545 2.598 1.00 93.50 94 GLY A O 1
ATOM 679 N N . PRO A 1 95 ? -10.595 -4.802 2.507 1.00 95.12 95 PRO A N 1
ATOM 680 C CA . PRO A 1 95 ? -11.273 -4.978 3.775 1.00 95.12 95 PRO A CA 1
ATOM 681 C C . PRO A 1 95 ? -10.310 -4.866 4.964 1.00 95.12 95 PRO A C 1
ATOM 683 O O . PRO A 1 95 ? -9.110 -5.131 4.864 1.00 95.12 95 PRO A O 1
ATOM 686 N N . THR A 1 96 ? -10.882 -4.533 6.120 1.00 95.31 96 THR A N 1
ATOM 687 C CA . THR A 1 96 ? -10.191 -4.502 7.410 1.00 95.31 96 THR A CA 1
ATOM 688 C C . THR A 1 96 ? -10.996 -5.228 8.486 1.00 95.31 96 THR A C 1
ATOM 690 O O . THR A 1 96 ? -12.227 -5.128 8.551 1.00 95.31 96 THR A O 1
ATOM 693 N N . TRP A 1 97 ? -10.294 -5.944 9.361 1.00 95.69 97 TRP A N 1
ATOM 694 C CA . TRP A 1 97 ? -10.841 -6.600 10.544 1.00 95.69 97 TRP A CA 1
ATOM 695 C C . TRP A 1 97 ? -10.117 -6.088 11.785 1.00 95.69 97 TRP A C 1
ATOM 697 O O . TRP A 1 97 ? -8.932 -6.353 11.984 1.00 95.69 97 TRP A O 1
ATOM 707 N N . ARG A 1 98 ? -10.838 -5.361 12.643 1.00 92.19 98 ARG A N 1
ATOM 708 C CA . ARG A 1 98 ? -10.289 -4.771 13.869 1.00 92.19 98 ARG A CA 1
ATOM 709 C C . ARG A 1 98 ? -10.672 -5.602 15.092 1.00 92.19 98 ARG A C 1
ATOM 711 O O . ARG A 1 98 ? -11.850 -5.721 15.425 1.00 92.19 98 ARG A O 1
ATOM 718 N N . GLY A 1 99 ? -9.669 -6.175 15.746 1.00 89.75 99 GLY A N 1
ATOM 719 C CA . GLY A 1 99 ? -9.756 -6.778 17.072 1.00 89.75 99 GLY A CA 1
ATOM 720 C C . GLY A 1 99 ? -9.480 -5.758 18.180 1.00 89.75 99 GLY A C 1
ATOM 721 O O . GLY A 1 99 ? -9.524 -4.548 17.967 1.00 89.75 99 GLY A O 1
ATOM 722 N N . ARG A 1 100 ? -9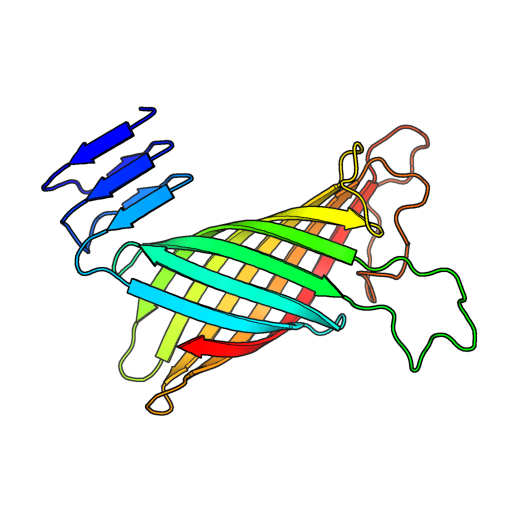.186 -6.248 19.390 1.00 87.62 100 ARG A N 1
ATOM 723 C CA . ARG A 1 100 ? -8.968 -5.386 20.567 1.00 87.62 100 ARG A CA 1
ATOM 724 C C . ARG A 1 100 ? -7.620 -4.655 20.551 1.00 87.62 100 ARG A C 1
ATOM 726 O O . ARG A 1 100 ? -7.557 -3.519 20.997 1.00 87.62 100 ARG A O 1
ATOM 733 N N . ALA A 1 101 ? -6.565 -5.318 20.082 1.00 89.31 101 ALA A N 1
ATOM 734 C CA . ALA A 1 101 ? -5.198 -4.779 20.024 1.00 89.31 101 ALA A CA 1
ATOM 735 C C . ALA A 1 101 ? -4.528 -5.011 18.659 1.00 89.31 101 ALA A C 1
ATOM 737 O O . ALA A 1 101 ? -3.344 -4.736 18.477 1.00 89.31 101 ALA A O 1
ATOM 738 N N . THR A 1 102 ? -5.282 -5.565 17.713 1.00 94.88 102 THR A N 1
ATOM 739 C CA . THR A 1 102 ? -4.797 -6.012 16.412 1.00 94.88 102 THR A CA 1
ATOM 740 C C . THR A 1 102 ? -5.764 -5.594 15.328 1.00 94.88 102 THR A C 1
ATOM 742 O O . THR A 1 102 ? -6.977 -5.686 15.498 1.00 94.88 102 THR A O 1
ATOM 745 N N . THR A 1 103 ? -5.222 -5.185 14.191 1.00 95.69 103 THR A N 1
ATOM 746 C CA . THR A 1 103 ? -5.976 -4.975 12.955 1.00 95.69 103 THR A CA 1
ATOM 747 C C . THR A 1 103 ? -5.376 -5.859 11.882 1.00 95.69 103 THR A C 1
ATOM 749 O O . THR A 1 103 ? -4.154 -5.943 11.782 1.00 95.69 103 THR A O 1
ATOM 752 N N . VAL A 1 104 ? -6.224 -6.513 11.101 1.00 97.31 104 VAL A N 1
ATOM 753 C CA . VAL A 1 104 ? -5.824 -7.271 9.919 1.00 97.31 104 VAL A CA 1
ATOM 754 C C . VAL A 1 104 ? -6.385 -6.568 8.696 1.00 97.31 104 VAL A C 1
ATOM 756 O O . VAL A 1 104 ? -7.576 -6.268 8.657 1.00 97.31 104 VAL A O 1
ATOM 759 N N . ASP A 1 105 ? -5.535 -6.323 7.709 1.00 97.81 105 ASP A N 1
ATOM 760 C CA . ASP A 1 105 ? -5.892 -5.696 6.440 1.00 97.81 105 ASP A CA 1
ATOM 761 C C . ASP A 1 105 ? -5.538 -6.641 5.286 1.00 97.81 105 ASP A C 1
ATOM 763 O O . ASP A 1 105 ? -4.516 -7.333 5.328 1.00 97.81 105 ASP A O 1
ATOM 767 N N . VAL A 1 106 ? -6.386 -6.664 4.258 1.00 98.06 106 VAL A N 1
ATOM 768 C CA . VAL A 1 106 ? -6.097 -7.327 2.980 1.00 98.06 106 VAL A CA 1
ATOM 769 C C . VAL A 1 106 ? -6.240 -6.284 1.886 1.00 98.06 106 VAL A C 1
ATOM 771 O O . VAL A 1 106 ? -7.347 -5.830 1.639 1.00 98.06 106 VAL A O 1
ATOM 774 N N . ASP A 1 107 ? -5.147 -5.911 1.228 1.00 97.19 107 ASP A N 1
ATOM 775 C CA . ASP A 1 107 ? -5.123 -4.796 0.279 1.00 97.19 107 ASP A CA 1
ATOM 776 C C . ASP A 1 107 ? -4.787 -5.285 -1.130 1.00 97.19 107 ASP A C 1
ATOM 778 O O . ASP A 1 107 ? -3.738 -5.891 -1.346 1.00 97.19 107 ASP A O 1
ATOM 782 N N . ALA A 1 108 ? -5.643 -4.978 -2.102 1.00 96.25 108 ALA A N 1
ATOM 783 C CA . ALA A 1 108 ? -5.317 -5.086 -3.519 1.00 96.25 108 ALA A CA 1
ATOM 784 C C . ALA A 1 108 ? -4.854 -3.714 -4.027 1.00 96.25 108 ALA A C 1
ATOM 786 O O . ALA A 1 108 ? -5.594 -2.735 -3.938 1.00 96.25 108 ALA A O 1
ATOM 787 N N . MET A 1 109 ? -3.634 -3.650 -4.549 1.00 95.00 109 MET A N 1
ATOM 788 C CA . MET A 1 109 ? -2.941 -2.438 -4.975 1.00 95.00 109 MET A CA 1
ATOM 789 C C . MET A 1 109 ? -2.542 -2.529 -6.446 1.00 95.00 109 MET A C 1
ATOM 791 O O . MET A 1 109 ? -2.103 -3.579 -6.914 1.00 95.00 109 MET A O 1
ATOM 795 N N . ALA A 1 110 ? -2.617 -1.402 -7.144 1.00 92.00 110 ALA A N 1
ATOM 796 C CA . ALA A 1 110 ? -2.018 -1.190 -8.453 1.00 92.00 110 ALA A CA 1
ATOM 797 C C . ALA A 1 110 ? -1.031 -0.021 -8.361 1.00 92.00 110 ALA A C 1
ATOM 799 O O . ALA A 1 110 ? -1.384 1.062 -7.892 1.00 92.00 110 ALA A O 1
ATOM 800 N N . TRP A 1 111 ? 0.199 -0.247 -8.806 1.00 90.19 111 TRP A N 1
ATOM 801 C CA . TRP A 1 111 ? 1.317 0.684 -8.727 1.00 90.19 111 TRP A CA 1
ATOM 802 C C . TRP A 1 111 ? 1.850 0.988 -10.121 1.00 90.19 111 TRP A C 1
ATOM 804 O O . TRP A 1 111 ? 2.228 0.070 -10.847 1.00 90.19 111 TRP A O 1
ATOM 814 N N . GLN A 1 112 ? 1.947 2.269 -10.464 1.00 89.31 112 GLN A N 1
ATOM 815 C CA . GLN A 1 112 ? 2.780 2.710 -11.576 1.00 89.31 112 GLN A CA 1
ATOM 816 C C . GLN A 1 112 ? 4.228 2.740 -11.093 1.00 89.31 112 GLN A C 1
ATOM 818 O O . GLN A 1 112 ? 4.540 3.443 -10.128 1.00 89.31 112 GLN A O 1
ATOM 823 N N . VAL A 1 113 ? 5.104 1.993 -11.761 1.00 86.56 113 VAL A N 1
ATOM 824 C CA . VAL A 1 113 ? 6.531 1.923 -11.434 1.00 86.56 113 VAL A CA 1
ATOM 825 C C . VAL A 1 113 ? 7.311 2.749 -12.447 1.00 86.56 113 VAL A C 1
ATOM 827 O O . VAL A 1 113 ? 7.171 2.558 -13.650 1.00 86.56 113 VAL A O 1
ATOM 830 N N . ASN A 1 114 ? 8.146 3.660 -11.969 1.00 84.56 114 ASN A N 1
ATOM 831 C CA . ASN A 1 114 ? 8.960 4.541 -12.794 1.00 84.56 114 ASN A CA 1
ATOM 832 C C . ASN A 1 114 ? 10.441 4.290 -12.501 1.00 84.56 114 ASN A C 1
ATOM 834 O O . ASN A 1 114 ? 10.831 4.082 -11.347 1.00 84.56 114 ASN A O 1
ATOM 838 N N . HIS A 1 115 ? 11.257 4.342 -13.550 1.00 78.69 115 HIS A N 1
ATOM 839 C CA . HIS A 1 115 ? 12.698 4.123 -13.479 1.00 78.69 115 HIS A CA 1
ATOM 840 C C . HIS A 1 115 ? 13.439 5.436 -13.751 1.00 78.69 115 HIS A C 1
ATOM 842 O O . HIS A 1 115 ? 13.164 6.135 -14.725 1.00 78.69 115 HIS A O 1
ATOM 848 N N . GLY A 1 116 ? 14.404 5.765 -12.895 1.00 71.56 116 GLY A N 1
ATOM 849 C CA . GLY A 1 116 ? 15.164 7.008 -12.968 1.00 71.56 116 GLY A CA 1
ATOM 850 C C . GLY A 1 116 ? 14.373 8.232 -12.494 1.00 71.56 116 GLY A C 1
ATOM 851 O O . GLY A 1 116 ? 13.367 8.128 -11.794 1.00 71.56 116 GLY A O 1
ATOM 852 N N . ALA A 1 117 ? 14.856 9.422 -12.858 1.00 65.00 117 ALA A N 1
ATOM 853 C CA . ALA A 1 117 ? 14.287 10.697 -12.405 1.00 65.00 117 ALA A CA 1
ATOM 854 C C . ALA A 1 117 ? 13.006 11.120 -13.156 1.00 65.00 117 ALA A C 1
ATOM 856 O O . ALA A 1 117 ? 12.343 12.071 -12.745 1.00 65.00 117 ALA A O 1
ATOM 857 N N . GLY A 1 118 ? 12.675 10.451 -14.265 1.00 63.09 118 GLY A N 1
ATOM 858 C CA . GLY A 1 118 ? 11.544 10.786 -15.131 1.00 63.09 118 GLY A CA 1
ATOM 859 C C . GLY A 1 118 ? 10.337 9.870 -14.937 1.00 63.09 118 GLY A C 1
ATOM 860 O O . GLY A 1 118 ? 10.443 8.783 -14.372 1.00 63.09 118 GLY A O 1
ATOM 861 N N . HIS A 1 119 ? 9.180 10.318 -15.428 1.00 65.00 119 HIS A N 1
ATOM 862 C CA . HIS A 1 119 ? 8.022 9.447 -15.617 1.00 65.00 119 HIS A CA 1
ATOM 863 C C . HIS A 1 119 ? 8.273 8.518 -16.806 1.00 65.00 119 HIS A C 1
ATOM 865 O O . HIS A 1 119 ? 8.730 8.974 -17.856 1.00 65.00 119 HIS A O 1
ATOM 871 N N . ASP A 1 120 ? 7.980 7.234 -16.632 1.00 63.41 120 ASP A N 1
ATOM 872 C CA . ASP A 1 120 ? 8.156 6.240 -17.686 1.00 63.41 120 ASP A CA 1
ATOM 873 C C . ASP A 1 120 ? 6.942 6.247 -18.627 1.00 63.41 120 ASP A C 1
ATOM 875 O O . ASP A 1 120 ? 5.800 6.183 -18.167 1.00 63.41 120 ASP A O 1
ATOM 879 N N . GLY A 1 121 ? 7.183 6.363 -19.936 1.00 61.34 121 GLY A N 1
ATOM 880 C CA . GLY A 1 121 ? 6.130 6.327 -20.960 1.00 61.34 121 GLY A CA 1
ATOM 881 C C . GLY A 1 121 ? 5.712 4.906 -21.347 1.00 61.34 121 GLY A C 1
ATOM 882 O O . GLY A 1 121 ? 4.675 4.725 -21.986 1.00 61.34 121 GLY A O 1
ATOM 883 N N . ASP A 1 122 ? 6.506 3.911 -20.951 1.00 70.12 122 ASP A N 1
ATOM 884 C CA . ASP A 1 122 ? 6.246 2.502 -21.213 1.00 70.12 122 ASP A CA 1
ATOM 885 C C . ASP A 1 122 ? 5.310 1.884 -20.165 1.00 70.12 122 ASP A C 1
ATOM 887 O O . ASP A 1 122 ? 5.177 2.360 -19.032 1.00 70.12 122 ASP A O 1
ATOM 891 N N . LEU A 1 123 ? 4.658 0.771 -20.526 1.00 69.75 123 LEU A N 1
ATOM 892 C CA . LEU A 1 123 ? 3.856 0.014 -19.570 1.00 69.75 123 LEU A CA 1
ATOM 893 C C . LEU A 1 123 ? 4.776 -0.530 -18.470 1.00 69.75 123 LEU A C 1
ATOM 895 O O . LEU A 1 123 ? 5.712 -1.285 -18.744 1.00 69.75 123 LEU A O 1
ATOM 899 N N . SER A 1 124 ? 4.482 -0.151 -17.229 1.00 82.12 124 SER A N 1
ATOM 900 C CA . SER A 1 124 ? 5.256 -0.513 -16.044 1.00 82.12 124 SER A CA 1
ATOM 901 C C . SER A 1 124 ? 4.326 -0.546 -14.829 1.00 82.12 124 SER A C 1
ATOM 903 O O . SER A 1 124 ? 4.183 0.424 -14.080 1.00 82.12 124 SER A O 1
ATOM 905 N N . LEU A 1 125 ? 3.616 -1.667 -14.685 1.00 85.00 125 LEU A N 1
ATOM 906 C CA . LEU A 1 125 ? 2.537 -1.835 -13.715 1.00 85.00 125 LEU A CA 1
ATOM 907 C C . LEU A 1 125 ? 2.865 -2.964 -12.740 1.00 85.00 125 LEU A C 1
ATOM 909 O O . LEU A 1 125 ? 3.041 -4.113 -13.145 1.00 85.00 125 LEU A O 1
ATOM 913 N N . LEU A 1 126 ? 2.868 -2.656 -11.446 1.00 89.12 126 LEU A N 1
ATOM 914 C CA . LEU A 1 126 ? 2.933 -3.639 -10.369 1.00 89.12 126 LEU A CA 1
ATOM 915 C C . LEU A 1 126 ? 1.550 -3.782 -9.724 1.00 89.12 126 LEU A C 1
ATOM 917 O O . LEU A 1 126 ? 1.056 -2.876 -9.059 1.00 89.12 126 LEU A O 1
ATOM 921 N N . SER A 1 127 ? 0.931 -4.944 -9.890 1.00 91.00 127 SER A N 1
ATOM 922 C CA . SER A 1 127 ? -0.238 -5.354 -9.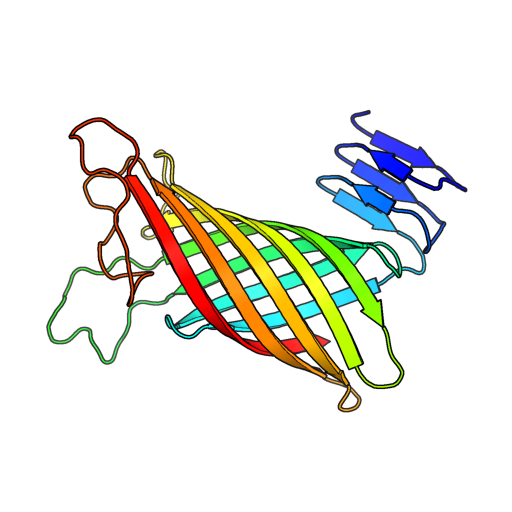114 1.00 91.00 127 SER A CA 1
ATOM 923 C C . SER A 1 127 ? 0.225 -6.104 -7.870 1.00 91.00 127 SER A C 1
ATOM 925 O O . SER A 1 127 ? 1.047 -7.012 -7.962 1.00 91.00 127 SER A O 1
ATOM 927 N N . GLN A 1 128 ? -0.289 -5.738 -6.703 1.00 95.06 128 GLN A N 1
ATOM 928 C CA . GLN A 1 128 ? 0.141 -6.304 -5.430 1.00 95.06 128 GLN A CA 1
ATOM 929 C C . GLN A 1 128 ? -1.073 -6.659 -4.571 1.00 95.06 128 GLN A C 1
ATOM 931 O O . GLN A 1 128 ? -1.948 -5.828 -4.355 1.00 95.06 128 GLN A O 1
ATOM 936 N N . LEU A 1 129 ? -1.109 -7.884 -4.050 1.00 97.62 129 LEU A N 1
ATOM 937 C CA . LEU A 1 129 ? -2.061 -8.311 -3.027 1.00 97.62 129 LEU A CA 1
ATOM 938 C C . LEU A 1 129 ? -1.314 -8.452 -1.703 1.00 97.62 129 LEU A C 1
ATOM 940 O O . LEU A 1 129 ? -0.431 -9.299 -1.597 1.00 97.62 129 LEU A O 1
ATOM 944 N N . ARG A 1 130 ? -1.655 -7.643 -0.701 1.00 97.38 130 ARG A N 1
ATOM 945 C CA . ARG A 1 130 ? -1.018 -7.638 0.622 1.00 97.38 130 ARG A CA 1
ATOM 946 C C . ARG A 1 130 ? -1.961 -8.206 1.668 1.00 97.38 130 ARG A C 1
ATOM 948 O O . ARG A 1 130 ? -3.154 -7.922 1.643 1.00 97.38 130 ARG A O 1
ATOM 955 N N . VAL A 1 131 ? -1.401 -8.917 2.636 1.00 98.31 131 VAL A N 1
ATOM 956 C CA . VAL A 1 131 ? -2.060 -9.257 3.898 1.00 98.31 131 VAL A CA 1
ATOM 957 C C . VAL A 1 131 ? -1.169 -8.764 5.028 1.00 98.31 131 VAL A C 1
ATOM 959 O O . VAL A 1 131 ? -0.009 -9.166 5.111 1.00 98.31 131 VAL A O 1
ATOM 962 N N . SER A 1 132 ? -1.693 -7.902 5.896 1.00 98.00 132 SER A N 1
ATOM 963 C CA . SER A 1 132 ? -0.949 -7.347 7.031 1.00 98.00 132 SER A CA 1
ATOM 964 C C . SER A 1 132 ? -1.698 -7.502 8.339 1.00 98.00 132 SER A C 1
ATOM 966 O O . SER A 1 132 ? -2.911 -7.324 8.399 1.00 98.00 132 SER A O 1
ATOM 968 N N . ALA A 1 133 ? -0.943 -7.767 9.399 1.00 97.81 133 ALA A N 1
ATOM 969 C CA . ALA A 1 133 ? -1.386 -7.643 10.774 1.00 97.81 133 ALA A CA 1
ATOM 970 C C . ALA A 1 133 ? -0.653 -6.474 11.428 1.00 97.81 133 ALA A C 1
ATOM 972 O O . ALA A 1 133 ? 0.549 -6.283 11.232 1.00 97.81 133 ALA A O 1
ATOM 973 N N . ALA A 1 134 ? -1.387 -5.695 12.210 1.00 97.00 134 ALA A N 1
ATOM 974 C CA . ALA A 1 134 ? -0.851 -4.529 12.871 1.00 97.00 134 ALA A CA 1
ATOM 975 C C . ALA A 1 134 ? -1.258 -4.488 14.343 1.00 97.00 134 ALA A C 1
ATOM 977 O O . ALA A 1 134 ? -2.453 -4.469 14.654 1.00 97.00 134 ALA A O 1
ATOM 978 N N . TRP A 1 135 ? -0.267 -4.447 15.230 1.00 97.19 135 TRP A N 1
ATOM 979 C CA . TRP A 1 135 ? -0.422 -4.455 16.685 1.00 97.19 135 TRP A CA 1
ATOM 980 C C . TRP A 1 135 ? -0.284 -3.044 17.239 1.00 97.19 135 TRP A C 1
ATOM 982 O O . TRP A 1 135 ? 0.723 -2.384 16.989 1.00 97.19 135 TRP A O 1
ATOM 992 N N . ASP A 1 136 ? -1.280 -2.587 17.992 1.00 92.69 136 ASP A N 1
ATOM 993 C CA . ASP A 1 136 ? -1.297 -1.235 18.552 1.00 92.69 136 ASP A CA 1
ATOM 994 C C . ASP A 1 136 ? -0.440 -1.169 19.825 1.00 92.69 136 ASP A C 1
ATOM 996 O O . ASP A 1 136 ? -0.764 -1.794 20.834 1.00 92.69 136 ASP A O 1
ATOM 1000 N N . LEU A 1 137 ? 0.648 -0.392 19.790 1.00 91.25 137 LEU A N 1
ATOM 1001 C CA . LEU A 1 137 ? 1.579 -0.201 20.912 1.00 91.25 137 LEU A CA 1
ATOM 1002 C C . LEU A 1 137 ? 1.434 1.201 21.529 1.00 91.25 137 LEU A C 1
ATOM 1004 O O . LEU A 1 137 ? 2.405 1.835 21.938 1.00 91.25 137 LEU A O 1
ATOM 1008 N N . GLY A 1 138 ? 0.200 1.709 21.579 1.00 87.88 138 GLY A N 1
ATOM 1009 C CA . GLY A 1 138 ? -0.112 3.063 22.035 1.00 87.88 138 GLY A CA 1
ATOM 1010 C C . GLY A 1 138 ? -0.223 4.038 20.866 1.00 87.88 138 GLY A C 1
ATOM 1011 O O . GLY A 1 138 ? -1.164 3.949 20.084 1.00 87.88 138 GLY A O 1
ATOM 1012 N N . ALA A 1 139 ? 0.708 4.989 20.758 1.00 86.81 139 ALA A N 1
ATOM 1013 C CA . ALA A 1 139 ? 0.657 6.046 19.739 1.00 86.81 139 ALA A CA 1
ATOM 1014 C C . ALA A 1 139 ? 1.075 5.588 18.328 1.00 86.81 139 ALA A C 1
ATOM 1016 O O . ALA A 1 139 ? 0.833 6.303 17.356 1.00 86.81 139 ALA A O 1
ATOM 1017 N N . VAL A 1 140 ? 1.732 4.431 18.232 1.00 91.44 140 VAL A N 1
ATOM 1018 C CA . VAL A 1 140 ? 2.227 3.826 16.992 1.00 91.44 140 VAL A CA 1
ATOM 1019 C C . VAL A 1 140 ? 1.909 2.334 17.041 1.00 91.44 140 VAL A C 1
ATOM 1021 O O . VAL A 1 140 ? 1.986 1.713 18.103 1.00 91.44 140 VAL A O 1
ATOM 1024 N N . GLY A 1 141 ? 1.541 1.758 15.903 1.00 94.25 141 GLY A N 1
ATOM 1025 C CA . GLY A 1 141 ? 1.409 0.317 15.736 1.00 94.25 141 GLY A CA 1
ATOM 1026 C C . GLY A 1 141 ? 2.575 -0.268 14.950 1.00 94.25 141 GLY A C 1
ATOM 1027 O O . GLY A 1 141 ? 3.112 0.385 14.059 1.00 94.25 141 GLY A O 1
ATOM 1028 N N . VAL A 1 142 ? 2.954 -1.504 15.254 1.00 97.44 142 VAL A N 1
ATOM 1029 C CA . VAL A 1 142 ? 3.899 -2.272 14.429 1.00 97.44 142 VAL A CA 1
ATOM 1030 C C . VAL A 1 142 ? 3.105 -3.070 13.414 1.00 97.44 142 VAL A C 1
ATOM 1032 O O . VAL A 1 142 ? 2.088 -3.661 13.768 1.00 97.44 142 VAL A O 1
ATOM 1035 N N . VAL A 1 143 ? 3.570 -3.092 12.169 1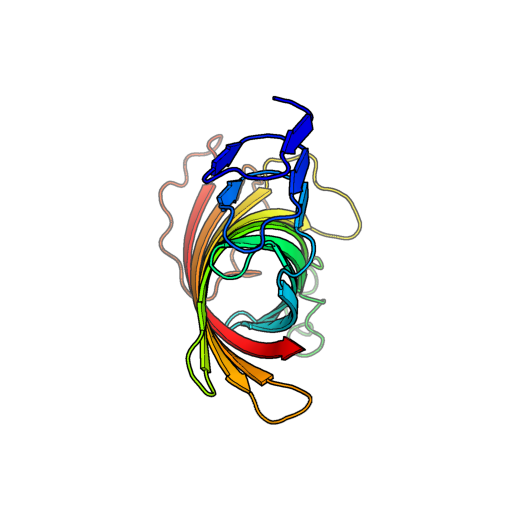.00 97.75 143 VAL A N 1
ATOM 1036 C CA . VAL A 1 143 ? 2.957 -3.832 11.066 1.00 97.75 143 VAL A CA 1
ATOM 1037 C C . VAL A 1 143 ? 3.905 -4.930 10.610 1.00 97.75 143 VAL A C 1
ATOM 1039 O O . VAL A 1 143 ? 5.102 -4.694 10.455 1.00 97.75 143 VAL A O 1
ATOM 1042 N N . ALA A 1 144 ? 3.363 -6.115 10.355 1.00 98.12 144 ALA A N 1
ATOM 1043 C CA . ALA A 1 144 ? 4.044 -7.167 9.614 1.00 98.12 144 ALA A CA 1
ATOM 1044 C C . ALA A 1 144 ? 3.073 -7.807 8.622 1.00 98.12 144 ALA A C 1
ATOM 1046 O O . ALA A 1 144 ? 1.871 -7.902 8.887 1.00 98.12 144 ALA A O 1
ATOM 1047 N N . GLY A 1 145 ? 3.582 -8.255 7.481 1.00 97.81 145 GLY A N 1
ATOM 1048 C CA . GLY A 1 145 ? 2.735 -8.830 6.451 1.00 97.81 145 GLY A CA 1
ATOM 1049 C C . GLY A 1 145 ? 3.479 -9.567 5.354 1.00 97.81 145 GLY A C 1
ATOM 1050 O O . GLY A 1 145 ? 4.708 -9.644 5.325 1.00 97.81 145 GLY A O 1
ATOM 1051 N N . VAL A 1 146 ? 2.680 -10.114 4.447 1.00 97.69 146 VAL A N 1
ATOM 1052 C CA . VAL A 1 146 ? 3.109 -10.791 3.224 1.00 97.69 146 VAL A CA 1
ATOM 1053 C C . VAL A 1 146 ? 2.423 -10.148 2.029 1.00 97.69 146 VAL A C 1
ATOM 1055 O O . VAL A 1 146 ? 1.302 -9.650 2.149 1.00 97.69 146 VAL A O 1
ATOM 1058 N N . ALA A 1 147 ? 3.067 -10.174 0.869 1.00 96.19 147 ALA A N 1
ATOM 1059 C CA . ALA A 1 147 ? 2.467 -9.721 -0.372 1.00 96.19 147 ALA A CA 1
ATOM 1060 C C . ALA A 1 147 ? 2.777 -10.663 -1.536 1.00 96.19 147 ALA A C 1
ATOM 1062 O O . ALA A 1 147 ? 3.871 -11.211 -1.631 1.00 96.19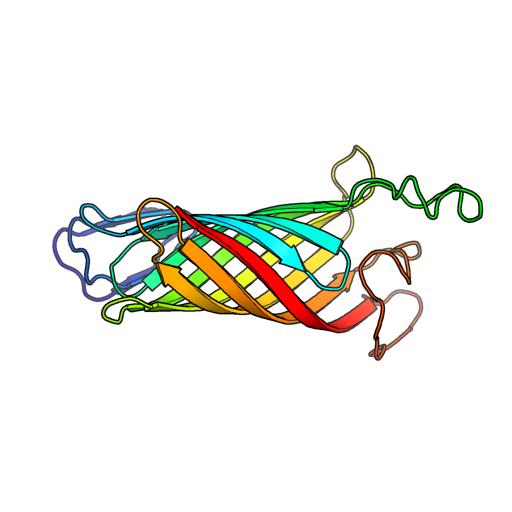 147 ALA A O 1
ATOM 1063 N N . GLY A 1 148 ? 1.804 -10.839 -2.426 1.00 92.94 148 GLY A N 1
ATOM 1064 C CA . GLY A 1 148 ? 1.993 -11.424 -3.748 1.00 92.94 148 GLY A CA 1
ATOM 1065 C C . GLY A 1 148 ? 2.063 -10.312 -4.786 1.00 92.94 148 GLY A C 1
ATOM 1066 O O . GLY A 1 148 ? 1.190 -9.445 -4.817 1.00 92.94 148 GLY A O 1
ATOM 1067 N N . ASN A 1 149 ? 3.094 -10.336 -5.622 1.00 90.88 149 ASN A N 1
ATOM 1068 C CA . ASN A 1 149 ? 3.388 -9.287 -6.590 1.00 90.88 149 ASN A CA 1
ATOM 1069 C C . ASN A 1 149 ? 3.286 -9.842 -8.006 1.00 90.88 149 ASN A C 1
ATOM 1071 O O . ASN A 1 149 ? 3.788 -10.931 -8.272 1.00 90.88 149 ASN A O 1
ATOM 1075 N N . VAL A 1 150 ? 2.667 -9.080 -8.904 1.00 88.31 150 VAL A N 1
ATOM 1076 C CA . VAL A 1 150 ? 2.617 -9.338 -10.343 1.00 88.31 150 VAL A CA 1
ATOM 1077 C C . VAL A 1 150 ? 3.048 -8.067 -11.055 1.00 88.31 150 VAL A C 1
ATOM 1079 O O . VAL A 1 150 ? 2.345 -7.060 -11.015 1.00 88.31 150 VAL A O 1
ATOM 1082 N N . TYR A 1 151 ? 4.201 -8.107 -11.705 1.00 85.31 151 TYR A N 1
ATOM 1083 C CA . TYR A 1 151 ? 4.737 -6.981 -12.455 1.00 85.31 151 TYR A CA 1
ATOM 1084 C C . TYR A 1 151 ? 4.660 -7.248 -13.944 1.00 85.31 151 TYR A C 1
ATOM 1086 O O . TYR A 1 151 ? 5.106 -8.297 -14.409 1.00 85.31 151 TYR A O 1
ATOM 1094 N N . VAL A 1 152 ? 4.102 -6.289 -14.674 1.00 82.81 152 VAL A N 1
ATOM 1095 C CA . VAL A 1 152 ? 3.959 -6.329 -16.124 1.00 82.81 152 VAL A CA 1
ATOM 1096 C C . VAL A 1 152 ? 4.704 -5.143 -16.710 1.00 82.81 152 VAL A C 1
ATOM 1098 O O . VAL A 1 152 ? 4.417 -3.998 -16.353 1.00 82.81 152 VAL A O 1
ATOM 1101 N N . SER A 1 153 ? 5.642 -5.410 -17.618 1.00 77.44 153 SER A N 1
ATOM 1102 C CA . SER A 1 153 ? 6.375 -4.348 -18.301 1.00 77.44 153 SER A CA 1
ATOM 1103 C C . SER A 1 153 ? 6.692 -4.663 -19.754 1.00 77.44 153 SER A C 1
ATOM 1105 O O . SER A 1 153 ? 6.990 -5.802 -20.101 1.00 77.44 153 SER A O 1
ATOM 1107 N N . THR A 1 154 ? 6.647 -3.646 -20.610 1.00 71.69 154 THR A N 1
ATOM 1108 C CA . THR A 1 154 ? 7.077 -3.737 -22.015 1.00 71.69 154 THR A CA 1
ATOM 1109 C C . THR A 1 154 ? 8.525 -3.293 -22.227 1.00 71.69 154 THR A C 1
ATOM 1111 O O . THR A 1 154 ? 9.003 -3.337 -23.359 1.00 71.69 154 THR A O 1
ATOM 1114 N N . ARG A 1 155 ? 9.242 -2.887 -21.167 1.00 66.69 155 ARG A N 1
ATOM 1115 C CA . ARG A 1 155 ? 10.620 -2.400 -21.287 1.00 66.69 155 ARG A CA 1
ATOM 1116 C C . ARG A 1 155 ? 11.623 -3.536 -21.515 1.00 66.69 155 ARG A C 1
ATOM 1118 O O . ARG A 1 155 ? 11.678 -4.476 -20.713 1.00 66.69 155 ARG A O 1
ATOM 1125 N N . PRO A 1 156 ? 12.475 -3.438 -22.551 1.00 57.41 156 PRO A N 1
ATOM 1126 C CA . PRO A 1 156 ? 13.539 -4.410 -22.791 1.00 57.41 156 PRO A CA 1
ATOM 1127 C C . PRO A 1 156 ? 14.638 -4.353 -21.715 1.00 57.41 156 PRO A C 1
ATOM 1129 O O . PRO A 1 156 ? 15.224 -5.386 -21.391 1.00 57.41 156 PRO A O 1
ATOM 1132 N N . ASP A 1 157 ? 14.855 -3.178 -21.120 1.00 57.56 157 ASP A N 1
ATOM 1133 C CA . ASP A 1 157 ? 15.849 -2.853 -20.088 1.00 57.56 157 ASP A CA 1
ATOM 1134 C C . ASP A 1 157 ? 15.288 -2.880 -18.656 1.00 57.56 157 ASP A C 1
ATOM 1136 O O . ASP A 1 157 ? 16.021 -2.572 -17.718 1.00 57.56 157 ASP A O 1
ATOM 1140 N N . ALA A 1 158 ? 14.016 -3.267 -18.465 1.00 55.88 158 ALA A N 1
ATOM 1141 C CA . ALA A 1 158 ? 13.413 -3.387 -17.139 1.00 55.88 158 ALA A CA 1
ATOM 1142 C C . ALA A 1 158 ? 14.315 -4.273 -16.263 1.00 55.88 158 ALA A C 1
ATOM 1144 O O . ALA A 1 158 ? 14.448 -5.475 -16.560 1.00 55.88 158 ALA A O 1
ATOM 1145 N N . PRO A 1 159 ? 14.952 -3.712 -15.218 1.00 53.41 159 PRO A N 1
ATOM 1146 C CA . PRO A 1 159 ? 16.067 -4.387 -14.592 1.00 53.41 159 PRO A CA 1
ATOM 1147 C C . PRO A 1 159 ? 15.642 -5.763 -14.082 1.00 53.41 159 PRO A C 1
ATOM 1149 O O . PRO A 1 159 ? 14.592 -5.924 -13.448 1.00 53.41 159 PRO A O 1
ATOM 1152 N N . ARG A 1 160 ? 16.432 -6.788 -14.412 1.00 52.22 160 ARG A N 1
ATOM 1153 C CA . ARG A 1 160 ? 16.154 -8.178 -14.020 1.00 52.22 160 ARG A CA 1
ATOM 1154 C C . ARG A 1 160 ? 16.167 -8.353 -12.496 1.00 52.22 160 ARG A C 1
ATOM 1156 O O . ARG A 1 160 ? 15.393 -9.153 -11.984 1.00 52.22 160 ARG A O 1
ATOM 1163 N N . ASP A 1 161 ? 16.893 -7.477 -11.799 1.00 50.28 161 ASP A N 1
ATOM 1164 C CA . ASP A 1 161 ? 17.313 -7.703 -10.413 1.00 50.28 161 ASP A CA 1
ATOM 1165 C C . ASP A 1 161 ? 16.822 -6.622 -9.427 1.00 50.28 161 ASP A C 1
ATOM 1167 O O . ASP A 1 161 ? 17.001 -6.749 -8.219 1.00 50.28 161 ASP A O 1
ATOM 1171 N N . VAL A 1 162 ? 16.187 -5.541 -9.906 1.00 50.78 162 VAL A N 1
ATOM 1172 C CA . VAL A 1 162 ? 15.971 -4.325 -9.082 1.00 50.78 162 VAL A CA 1
ATOM 1173 C C . VAL A 1 162 ? 14.733 -4.399 -8.187 1.00 50.78 162 VAL A C 1
ATOM 1175 O O . VAL A 1 162 ? 14.666 -3.694 -7.184 1.00 50.78 162 VAL A O 1
ATOM 1178 N N . LEU A 1 163 ? 13.786 -5.292 -8.487 1.00 51.66 163 LEU A N 1
ATOM 1179 C CA . LEU A 1 163 ? 12.637 -5.584 -7.615 1.00 51.66 163 LEU A CA 1
ATOM 1180 C C . LEU A 1 163 ? 12.560 -7.059 -7.199 1.00 51.66 163 LEU A C 1
ATOM 1182 O O . LEU A 1 163 ? 11.615 -7.437 -6.509 1.00 51.66 163 LEU A O 1
ATOM 1186 N N . PHE A 1 164 ? 13.500 -7.908 -7.628 1.00 54.72 164 PHE A N 1
ATOM 1187 C CA . PHE A 1 164 ? 13.288 -9.355 -7.682 1.00 54.72 164 PHE A CA 1
ATOM 1188 C C . PHE A 1 164 ? 14.530 -10.110 -7.200 1.00 54.72 164 PHE A C 1
ATOM 1190 O O . PHE A 1 164 ? 15.549 -10.134 -7.880 1.00 54.72 164 PHE A O 1
ATOM 1197 N N . ARG A 1 165 ? 14.447 -10.775 -6.043 1.00 49.72 165 ARG A N 1
ATOM 1198 C CA . ARG A 1 165 ? 15.436 -11.797 -5.639 1.00 49.72 165 ARG A CA 1
ATOM 1199 C C . ARG A 1 165 ? 14.966 -13.228 -5.912 1.00 49.72 165 ARG A C 1
ATOM 1201 O O . ARG A 1 165 ? 15.701 -14.174 -5.646 1.00 49.72 165 ARG A O 1
ATOM 1208 N N . THR A 1 166 ? 13.740 -13.420 -6.397 1.00 45.34 166 THR A N 1
ATOM 1209 C CA . THR A 1 166 ? 13.150 -14.752 -6.594 1.00 45.34 166 THR A CA 1
ATOM 1210 C C . THR A 1 166 ? 12.084 -14.665 -7.683 1.00 45.34 166 THR A C 1
ATOM 1212 O O . THR A 1 166 ? 11.037 -14.072 -7.451 1.00 45.34 166 THR A O 1
ATOM 1215 N N . THR A 1 167 ? 12.333 -15.199 -8.878 1.00 52.41 167 THR A N 1
ATOM 1216 C CA . THR A 1 167 ? 11.399 -15.100 -10.015 1.00 52.41 167 THR A CA 1
ATOM 1217 C C . THR A 1 167 ? 11.188 -16.436 -10.713 1.00 52.41 167 THR A C 1
ATOM 1219 O O . THR A 1 167 ? 12.111 -17.235 -10.855 1.00 52.41 167 THR A O 1
ATOM 1222 N N . GLY A 1 168 ? 9.956 -16.639 -11.187 1.00 49.22 168 GLY A N 1
ATOM 1223 C CA . GLY A 1 168 ? 9.659 -17.425 -12.381 1.00 49.22 168 GLY A CA 1
ATOM 1224 C C . GLY A 1 168 ? 9.202 -16.469 -13.485 1.00 49.22 168 GLY A C 1
ATOM 1225 O O . GLY A 1 168 ? 8.321 -15.640 -13.243 1.00 49.22 168 GLY A O 1
ATOM 1226 N N . ASP A 1 169 ? 9.819 -16.547 -14.663 1.00 56.47 169 ASP A N 1
ATOM 1227 C CA . ASP A 1 169 ? 9.426 -15.760 -15.836 1.00 56.47 169 ASP A CA 1
ATOM 1228 C C . ASP A 1 169 ? 8.325 -16.501 -16.605 1.00 56.47 169 ASP A C 1
ATOM 1230 O O . ASP A 1 169 ? 8.486 -17.657 -17.001 1.00 56.47 169 ASP A O 1
ATOM 1234 N N . LEU A 1 170 ? 7.194 -15.831 -16.827 1.00 53.81 170 LEU A N 1
ATOM 1235 C CA . LEU A 1 170 ? 6.105 -16.347 -17.655 1.00 53.81 170 LEU A CA 1
ATOM 1236 C C . LEU A 1 170 ? 6.157 -15.656 -19.023 1.00 53.81 170 LEU A C 1
ATOM 1238 O O . LEU A 1 170 ? 5.404 -14.724 -19.290 1.00 53.81 170 LEU A O 1
ATOM 1242 N N . GLY A 1 171 ? 7.068 -16.132 -19.878 1.00 54.09 171 GLY A N 1
ATOM 1243 C CA . GLY A 1 171 ? 7.193 -15.733 -21.285 1.00 54.09 171 GLY A CA 1
ATOM 1244 C C . GLY A 1 171 ? 8.232 -14.636 -21.543 1.00 54.09 171 GLY A C 1
ATOM 1245 O O . GLY A 1 171 ? 8.149 -13.542 -20.991 1.00 54.09 171 GLY A O 1
ATOM 1246 N N . ASP A 1 172 ? 9.192 -14.932 -22.423 1.00 53.12 172 ASP A N 1
ATOM 1247 C CA . ASP A 1 172 ? 10.236 -14.006 -22.896 1.00 53.12 172 ASP A CA 1
ATOM 1248 C C . ASP A 1 172 ? 10.215 -13.971 -24.437 1.00 53.12 172 ASP A C 1
ATOM 1250 O O . ASP A 1 172 ? 11.196 -14.270 -25.112 1.00 53.12 172 ASP A O 1
ATOM 1254 N N . ASP A 1 173 ? 9.042 -13.672 -25.008 1.00 54.59 173 ASP A N 1
ATOM 1255 C CA . ASP A 1 173 ? 8.908 -13.447 -26.450 1.00 54.59 173 ASP A CA 1
ATOM 1256 C C . ASP A 1 173 ? 9.331 -12.002 -26.780 1.00 54.59 173 ASP A C 1
ATOM 1258 O O . ASP A 1 173 ? 8.738 -11.054 -26.246 1.00 54.59 173 ASP A O 1
ATOM 1262 N N . PRO A 1 174 ? 10.301 -11.784 -27.685 1.00 48.28 174 PRO A N 1
ATOM 1263 C CA . PRO A 1 174 ? 10.683 -10.443 -28.110 1.00 48.28 174 PRO A CA 1
ATOM 1264 C C . PRO A 1 174 ? 9.483 -9.721 -28.750 1.00 48.28 174 PRO A C 1
ATOM 1266 O O . PRO A 1 174 ? 8.924 -10.177 -29.746 1.00 48.28 174 PRO A O 1
ATOM 1269 N N . GLY A 1 175 ? 9.071 -8.595 -28.154 1.00 54.19 175 GLY A N 1
ATOM 1270 C CA . GLY A 1 175 ? 7.915 -7.791 -28.581 1.00 54.19 175 GLY A CA 1
ATOM 1271 C C . GLY A 1 175 ? 6.627 -7.991 -27.767 1.00 54.19 175 GLY A C 1
ATOM 1272 O O . GLY A 1 175 ? 5.628 -7.335 -28.060 1.00 54.19 175 GLY A O 1
ATOM 1273 N N . ARG A 1 176 ? 6.622 -8.857 -26.743 1.00 61.62 176 ARG A N 1
ATOM 1274 C CA . ARG A 1 176 ? 5.499 -9.021 -25.801 1.00 61.62 176 ARG A CA 1
ATOM 1275 C C . ARG A 1 176 ? 5.822 -8.443 -24.422 1.00 61.62 176 ARG A C 1
ATOM 1277 O O . ARG A 1 176 ? 6.980 -8.298 -24.045 1.00 61.62 176 ARG A O 1
ATOM 1284 N N . ALA A 1 177 ? 4.775 -8.099 -23.672 1.00 66.12 177 ALA A N 1
ATOM 1285 C CA . ALA A 1 177 ? 4.902 -7.660 -22.287 1.00 66.12 177 ALA A CA 1
ATOM 1286 C C . ALA A 1 177 ? 5.488 -8.788 -21.421 1.00 66.12 177 ALA A C 1
ATOM 1288 O O . ALA A 1 177 ? 4.993 -9.914 -21.445 1.00 66.12 177 ALA A O 1
ATOM 1289 N N . ARG A 1 178 ? 6.519 -8.467 -20.641 1.00 73.88 178 ARG A N 1
ATOM 1290 C CA . ARG A 1 178 ? 7.142 -9.360 -19.666 1.00 73.88 178 ARG A CA 1
ATOM 1291 C C . ARG A 1 178 ? 6.307 -9.384 -18.392 1.00 73.88 178 ARG A C 1
ATOM 1293 O O . ARG A 1 178 ? 5.966 -8.324 -17.867 1.00 73.88 178 ARG A O 1
ATOM 1300 N N . VAL A 1 179 ? 6.025 -10.582 -17.879 1.00 76.69 179 VAL A N 1
ATOM 1301 C CA . VAL A 1 179 ? 5.264 -10.791 -16.639 1.00 76.69 179 VAL A CA 1
ATOM 1302 C C . VAL A 1 179 ? 6.132 -11.501 -15.607 1.00 76.69 179 VAL A C 1
ATOM 1304 O O . VAL A 1 179 ? 6.680 -12.568 -15.877 1.00 76.69 179 VAL A O 1
ATOM 1307 N N . ARG A 1 180 ? 6.226 -10.926 -14.406 1.00 79.06 180 ARG A N 1
ATOM 1308 C CA . ARG A 1 180 ? 6.967 -11.490 -13.269 1.00 79.06 180 ARG A CA 1
ATOM 1309 C C . ARG A 1 180 ? 6.068 -11.631 -12.056 1.00 79.06 180 ARG A C 1
ATOM 1311 O O . ARG A 1 180 ? 5.285 -10.729 -11.769 1.00 79.06 180 ARG A O 1
ATOM 1318 N N . VAL A 1 181 ? 6.224 -12.734 -11.326 1.00 83.38 181 VAL A N 1
ATOM 1319 C CA . VAL A 1 181 ? 5.447 -13.028 -10.115 1.00 83.38 181 VAL A CA 1
ATOM 1320 C C . VAL A 1 181 ? 6.372 -13.448 -8.980 1.00 83.38 181 VAL A C 1
ATOM 1322 O O . VAL A 1 181 ? 7.237 -14.298 -9.181 1.00 83.38 181 VAL A O 1
ATOM 1325 N N . TRP A 1 182 ? 6.203 -12.857 -7.795 1.00 86.44 182 TRP A N 1
ATOM 1326 C CA . TRP A 1 182 ? 7.004 -13.206 -6.619 1.00 86.44 182 TRP A CA 1
ATOM 1327 C C . TRP A 1 182 ? 6.313 -12.831 -5.299 1.00 86.44 182 TRP A C 1
ATOM 1329 O O . TRP A 1 182 ? 5.548 -11.859 -5.247 1.00 86.44 182 TRP A O 1
ATOM 1339 N N . PRO A 1 183 ? 6.580 -13.570 -4.210 1.00 91.62 183 PRO A N 1
ATOM 1340 C CA . PRO A 1 183 ? 6.152 -13.183 -2.875 1.00 91.62 183 PRO A CA 1
ATOM 1341 C C . PRO A 1 183 ? 7.147 -12.211 -2.217 1.00 91.62 183 PRO A C 1
ATOM 1343 O O . PRO A 1 183 ? 8.347 -12.263 -2.485 1.00 91.62 183 PRO A O 1
ATOM 1346 N N . THR A 1 184 ? 6.669 -11.371 -1.301 1.00 91.38 184 THR A N 1
ATOM 1347 C CA . THR A 1 184 ? 7.504 -10.593 -0.370 1.00 91.38 184 THR A CA 1
ATOM 1348 C C . THR A 1 184 ? 6.958 -10.665 1.052 1.00 91.38 184 THR A C 1
ATOM 1350 O O . THR A 1 184 ? 5.765 -10.882 1.270 1.00 91.38 184 THR A O 1
ATOM 1353 N N . VAL A 1 185 ? 7.840 -10.493 2.035 1.00 96.06 185 VAL A N 1
ATOM 1354 C CA . VAL A 1 185 ? 7.466 -10.190 3.427 1.00 96.06 185 VAL A CA 1
ATOM 1355 C C . VAL A 1 185 ? 7.792 -8.729 3.697 1.00 96.06 185 VAL A C 1
ATOM 1357 O O . VAL A 1 185 ? 8.762 -8.218 3.144 1.00 96.06 185 VAL A O 1
ATOM 1360 N N . PHE A 1 186 ? 7.017 -8.055 4.538 1.00 96.19 186 PHE A N 1
ATOM 1361 C CA . PHE A 1 186 ? 7.286 -6.668 4.908 1.00 96.19 186 PHE A CA 1
ATOM 1362 C C . PHE A 1 186 ? 7.028 -6.409 6.383 1.00 96.19 186 PHE A C 1
ATOM 1364 O O . PHE A 1 186 ? 6.205 -7.066 7.025 1.00 96.19 186 PHE A O 1
ATOM 1371 N N . VAL A 1 187 ? 7.738 -5.414 6.902 1.00 98.00 187 VAL A N 1
ATOM 1372 C CA . VAL A 1 187 ? 7.569 -4.891 8.256 1.00 98.00 187 VAL A CA 1
ATOM 1373 C C . VAL A 1 187 ? 7.507 -3.374 8.212 1.00 98.00 187 VAL A C 1
ATOM 1375 O O . VAL A 1 187 ? 8.042 -2.741 7.301 1.00 98.00 187 VAL A O 1
ATOM 1378 N N . GLY A 1 188 ? 6.839 -2.780 9.190 1.00 96.81 188 GLY A N 1
ATOM 1379 C CA . GLY A 1 188 ? 6.637 -1.344 9.206 1.00 96.81 188 GLY A CA 1
ATOM 1380 C C . GLY A 1 188 ? 6.036 -0.817 10.493 1.00 96.81 188 GLY A C 1
ATOM 1381 O O . GLY A 1 188 ? 5.876 -1.527 11.488 1.00 96.81 188 GLY A O 1
ATOM 1382 N N . VAL A 1 189 ? 5.683 0.458 10.440 1.00 97.25 189 VAL A N 1
ATOM 1383 C CA . VAL A 1 189 ? 5.000 1.182 11.508 1.00 97.25 189 VAL A CA 1
ATOM 1384 C C . VAL A 1 189 ? 3.747 1.841 10.958 1.00 97.25 189 VAL A C 1
ATOM 1386 O O . VAL A 1 189 ? 3.723 2.248 9.798 1.00 97.25 189 VAL A O 1
ATOM 1389 N N . ARG A 1 190 ? 2.716 1.968 11.792 1.00 94.94 190 ARG A N 1
ATOM 1390 C CA . ARG A 1 190 ? 1.467 2.649 11.451 1.00 94.94 190 ARG A CA 1
ATOM 1391 C C . ARG A 1 190 ? 1.040 3.665 12.502 1.00 94.94 190 ARG A C 1
ATOM 1393 O O . ARG A 1 190 ? 1.347 3.493 13.682 1.00 94.94 190 ARG A O 1
ATOM 1400 N N . ARG A 1 191 ? 0.277 4.669 12.083 1.00 92.25 191 ARG A N 1
ATOM 1401 C CA . ARG A 1 191 ? -0.395 5.630 12.959 1.00 92.25 191 ARG A CA 1
ATOM 1402 C C . ARG A 1 191 ? -1.778 5.977 12.442 1.00 92.25 191 ARG A C 1
ATOM 1404 O O . ARG A 1 191 ? -1.895 6.153 11.213 1.00 92.25 191 ARG A O 1
#